Protein AF-A0A9D8B5D5-F1 (afdb_monomer_lite)

pLDDT: mean 74.98, std 23.57, range [24.28, 98.62]

Foldseek 3Di:
DDDDDDDDDDDDDPPPPPPPPPPPPPPPPPPPDDDDPAAFPDDFAQWTWGADPVFQKIWTWGQQWIWIWHADLQFAIFTDFIAGNVLRDTWAAVPFSVFFQWWFDFANDIDTRRDSQKDWDDWDWDQDPQRKIKIWTWIDHDQKIKTWIWIDDYPFGKIKIKIKIWGNDPDDTGDTAKTFNGKGWTHFAPAFKKKKWWWAACLVLPPPPDPDHRNDTDIDMDGADQVDKDKDWDAAFGRHTTHQKMKIDRVVSRWIKIKGWPDTHTKIWIWHDDPRITMITIMHHDDQGQQDDDDDDPDDDPDDDDDDDTGIGIIMMMMGIDDPDDDPDPPDPDPPPDDD

Structure (mmCIF, N/CA/C/O backbone):
data_AF-A0A9D8B5D5-F1
#
_entry.id   AF-A0A9D8B5D5-F1
#
loop_
_atom_site.group_PDB
_atom_site.id
_atom_site.type_symbol
_atom_site.label_atom_id
_atom_site.label_alt_id
_atom_site.label_comp_id
_atom_site.label_asym_id
_atom_site.label_entity_id
_atom_site.label_seq_id
_atom_site.pdbx_PDB_ins_code
_atom_site.Cartn_x
_atom_site.Cartn_y
_atom_site.Cartn_z
_atom_site.occupancy
_atom_site.B_iso_or_equiv
_atom_site.auth_seq_id
_atom_site.auth_comp_id
_atom_site.auth_asym_id
_atom_site.auth_atom_id
_atom_site.pdbx_PDB_model_num
ATOM 1 N N . MET A 1 1 ? -30.806 -14.769 91.900 1.00 47.84 1 MET A N 1
ATOM 2 C CA . MET A 1 1 ? -32.110 -14.106 91.687 1.00 47.84 1 MET A CA 1
ATOM 3 C C . MET A 1 1 ? -32.481 -14.321 90.227 1.00 47.84 1 MET A C 1
ATOM 5 O O . MET A 1 1 ? -31.645 -14.083 89.367 1.00 47.84 1 MET A O 1
ATOM 9 N N . ARG A 1 2 ? -33.627 -14.950 89.976 1.00 46.41 2 ARG A N 1
ATOM 10 C CA . ARG A 1 2 ? -34.040 -15.599 88.721 1.00 46.41 2 ARG A CA 1
ATOM 11 C C . ARG A 1 2 ? -35.463 -15.097 88.392 1.00 46.41 2 ARG A C 1
ATOM 13 O O . ARG A 1 2 ? -36.187 -14.789 89.334 1.00 46.41 2 ARG A O 1
ATOM 20 N N . ILE A 1 3 ? -35.845 -15.197 87.108 1.00 40.75 3 ILE A N 1
ATOM 21 C CA . ILE A 1 3 ? -37.213 -15.187 86.510 1.00 40.75 3 ILE A CA 1
ATOM 22 C C . ILE A 1 3 ? -37.924 -13.801 86.361 1.00 40.75 3 ILE A C 1
ATOM 24 O O . ILE A 1 3 ? -37.691 -12.941 87.203 1.00 40.75 3 ILE A O 1
ATOM 28 N N . PRO A 1 4 ? -38.908 -13.593 85.439 1.00 55.62 4 PRO A N 1
ATOM 29 C CA . PRO A 1 4 ? -38.955 -13.714 83.958 1.00 55.62 4 PRO A CA 1
ATOM 30 C C . PRO A 1 4 ? -39.425 -12.440 83.197 1.00 55.62 4 PRO A C 1
ATOM 32 O O . PRO A 1 4 ? -39.935 -11.480 83.762 1.00 55.62 4 PRO A O 1
ATOM 35 N N . GLN A 1 5 ? -39.332 -12.549 81.864 1.00 52.62 5 GLN A N 1
ATOM 36 C CA . GLN A 1 5 ? -40.076 -11.856 80.792 1.00 52.62 5 GLN A CA 1
ATOM 37 C C . GLN A 1 5 ? -41.609 -11.758 80.995 1.00 52.62 5 GLN A C 1
ATOM 39 O O . GLN A 1 5 ? -42.191 -12.622 81.655 1.00 52.62 5 GLN A O 1
ATOM 44 N N . PRO A 1 6 ? -42.280 -10.871 80.227 1.00 62.09 6 PRO A N 1
ATOM 45 C CA . PRO A 1 6 ? -43.498 -11.285 79.534 1.00 62.09 6 PRO A CA 1
ATOM 46 C C . PRO A 1 6 ? -43.472 -11.067 78.009 1.00 62.09 6 PRO A C 1
ATOM 48 O O . PRO A 1 6 ? -42.813 -10.188 77.462 1.00 62.09 6 PRO A O 1
ATOM 51 N N . PHE A 1 7 ? -44.237 -11.951 77.374 1.00 48.56 7 PHE A N 1
ATOM 52 C CA . PHE A 1 7 ? -44.466 -12.213 75.955 1.00 48.56 7 PHE A CA 1
ATOM 53 C C . PHE A 1 7 ? -45.477 -11.260 75.270 1.00 48.56 7 PHE A C 1
ATOM 55 O O . PHE A 1 7 ? -46.443 -10.840 75.899 1.00 48.56 7 PHE A O 1
ATOM 62 N N . CYS A 1 8 ? -45.341 -11.182 73.930 1.00 46.06 8 CYS A N 1
ATOM 63 C CA . CYS A 1 8 ? -46.377 -11.047 72.869 1.00 46.06 8 CYS A CA 1
ATOM 64 C C . CYS A 1 8 ? -47.097 -9.694 72.615 1.00 46.06 8 CYS A C 1
ATOM 66 O O . CYS A 1 8 ? -47.188 -8.883 73.528 1.00 46.06 8 CYS A O 1
ATOM 68 N N . PRO A 1 9 ? -47.731 -9.472 71.425 1.00 53.53 9 PRO A N 1
ATOM 69 C CA . PRO A 1 9 ? -47.697 -10.240 70.164 1.00 53.53 9 PRO A CA 1
ATOM 70 C C . PRO A 1 9 ? -47.542 -9.417 68.850 1.00 53.53 9 PRO A C 1
ATOM 72 O O . PRO A 1 9 ? -47.826 -8.228 68.761 1.00 53.53 9 PRO A O 1
ATOM 75 N N . ALA A 1 10 ? -47.132 -10.148 67.807 1.00 43.53 10 ALA A N 1
ATOM 76 C CA . ALA A 1 10 ? -47.535 -10.096 66.395 1.00 43.53 10 ALA A CA 1
ATOM 77 C C . ALA A 1 10 ? -48.131 -8.806 65.783 1.00 43.53 10 ALA A C 1
ATOM 79 O O . ALA A 1 10 ? -49.283 -8.456 66.033 1.00 43.53 10 ALA A O 1
ATOM 80 N N . ARG A 1 11 ? -47.455 -8.287 64.747 1.00 40.09 11 ARG A N 1
ATOM 81 C CA . ARG A 1 11 ? -48.128 -7.881 63.501 1.00 40.09 11 ARG A CA 1
ATOM 82 C C . ARG A 1 11 ? -47.343 -8.372 62.290 1.00 40.09 11 ARG A C 1
ATOM 84 O O . ARG A 1 11 ? -46.230 -7.930 62.027 1.00 40.09 11 ARG A O 1
ATOM 91 N N . SER A 1 12 ? -47.974 -9.299 61.575 1.00 48.41 12 SER A N 1
ATOM 92 C CA . SER A 1 12 ? -47.646 -9.667 60.203 1.00 48.41 12 SER A CA 1
ATOM 93 C C . SER A 1 12 ? -47.711 -8.429 59.317 1.00 48.41 12 SER A C 1
ATOM 95 O O . SER A 1 12 ? -48.768 -7.809 59.211 1.00 48.41 12 SER A O 1
ATOM 97 N N . LEU A 1 13 ? -46.611 -8.113 58.643 1.00 42.84 13 LEU A N 1
ATOM 98 C CA . LEU A 1 13 ? -46.649 -7.357 57.400 1.00 42.84 13 LEU A CA 1
ATOM 99 C C . LEU A 1 13 ? -46.074 -8.267 56.313 1.00 42.84 13 LEU A C 1
ATOM 101 O O . LEU A 1 13 ? -44.862 -8.426 56.183 1.00 42.84 13 LEU A O 1
ATOM 105 N N . CYS A 1 14 ? -46.971 -8.896 55.554 1.00 36.97 14 CYS A N 1
ATOM 106 C CA . CYS A 1 14 ? -46.658 -9.444 54.243 1.00 36.97 14 CYS A CA 1
ATOM 107 C C . CYS A 1 14 ? -46.250 -8.279 53.337 1.00 36.97 14 CYS A C 1
ATOM 109 O O . CYS A 1 14 ? -47.100 -7.637 52.725 1.00 36.97 14 CYS A O 1
ATOM 111 N N . VAL A 1 15 ? -44.953 -7.985 53.260 1.00 44.81 15 VAL A N 1
ATOM 112 C CA . VAL A 1 15 ? -44.415 -7.171 52.170 1.00 44.81 15 VAL A CA 1
ATOM 113 C C . VAL A 1 15 ? -44.228 -8.106 50.985 1.00 44.81 15 VAL A C 1
ATOM 115 O O . VAL A 1 15 ? -43.311 -8.923 50.935 1.00 44.81 15 VAL A O 1
ATOM 118 N N . LEU A 1 16 ? -45.182 -8.012 50.065 1.00 40.75 16 LEU A N 1
ATOM 119 C CA . LEU A 1 16 ? -45.191 -8.666 48.769 1.00 40.75 16 LEU A CA 1
ATOM 120 C C . LEU A 1 16 ? -44.017 -8.106 47.941 1.00 40.75 16 LEU A C 1
ATOM 122 O O . LEU A 1 16 ? -44.128 -7.047 47.328 1.00 40.75 16 LEU A O 1
ATOM 126 N N . PHE A 1 17 ? -42.869 -8.786 47.948 1.00 42.62 17 PHE A N 1
ATOM 127 C CA . PHE A 1 17 ? -41.798 -8.522 46.986 1.00 42.62 17 PHE A CA 1
ATOM 128 C C . PHE A 1 17 ? -42.238 -9.074 45.625 1.00 42.62 17 PHE A C 1
ATOM 130 O O . PHE A 1 17 ? -42.094 -10.261 45.337 1.00 42.62 17 PHE A O 1
ATOM 137 N N . VAL A 1 18 ? -42.805 -8.208 44.786 1.00 44.47 18 VAL A N 1
ATOM 138 C CA . VAL A 1 18 ? -42.981 -8.489 43.358 1.00 44.47 18 VAL A CA 1
ATOM 139 C C . VAL A 1 18 ? -41.604 -8.377 42.711 1.00 44.47 18 VAL A C 1
ATOM 141 O O . VAL A 1 18 ? -41.126 -7.287 42.400 1.00 44.47 18 VAL A O 1
ATOM 144 N N . LEU A 1 19 ? -40.939 -9.521 42.557 1.00 39.38 19 LEU A N 1
ATOM 145 C CA . LEU A 1 19 ? -39.722 -9.654 41.766 1.00 39.38 19 LEU A CA 1
ATOM 146 C C . LEU A 1 19 ? -40.115 -9.539 40.284 1.00 39.38 19 LEU A C 1
ATOM 148 O O . LEU A 1 19 ? -40.511 -10.515 39.649 1.00 39.38 19 LEU A O 1
ATOM 152 N N . LEU A 1 20 ? -40.049 -8.326 39.735 1.00 40.91 20 LEU A N 1
ATOM 153 C CA . LEU A 1 20 ? -40.133 -8.113 38.295 1.00 40.91 20 LEU A CA 1
ATOM 154 C C . LEU A 1 20 ? -38.788 -8.547 37.691 1.00 40.91 20 LEU A C 1
ATOM 156 O O . LEU A 1 20 ? -37.833 -7.775 37.628 1.00 40.91 20 LEU A O 1
ATOM 160 N N . VAL A 1 21 ? -38.692 -9.817 37.296 1.00 44.78 21 VAL A N 1
ATOM 161 C CA . VAL A 1 21 ? -37.589 -10.315 36.466 1.00 44.78 21 VAL A CA 1
ATOM 162 C C . VAL A 1 21 ? -37.779 -9.721 35.074 1.00 44.78 21 VAL A C 1
ATOM 164 O O . VAL A 1 21 ? -38.453 -10.287 34.216 1.00 44.78 21 VAL A O 1
ATOM 167 N N . ALA A 1 22 ? -37.214 -8.535 34.858 1.00 45.59 22 ALA A N 1
ATOM 168 C CA . ALA A 1 22 ? -36.992 -8.023 33.521 1.00 45.59 22 ALA A CA 1
ATOM 169 C C . ALA A 1 22 ? -35.928 -8.918 32.872 1.00 45.59 22 ALA A C 1
ATOM 171 O O . ALA A 1 22 ? -34.736 -8.793 33.152 1.00 45.59 22 ALA A O 1
ATOM 172 N N . LEU A 1 23 ? -36.374 -9.856 32.034 1.00 45.38 23 LEU A N 1
ATOM 173 C CA . LEU A 1 23 ? -35.533 -10.541 31.058 1.00 45.38 23 LEU A CA 1
ATOM 174 C C . LEU A 1 23 ? -34.976 -9.475 30.109 1.00 45.38 23 LEU A C 1
ATOM 176 O O . LEU A 1 23 ? -35.567 -9.153 29.081 1.00 45.38 23 LEU A O 1
ATOM 180 N N . GLY A 1 24 ? -33.847 -8.889 30.503 1.00 40.69 24 GLY A N 1
ATOM 181 C CA . GLY A 1 24 ? -32.997 -8.103 29.632 1.00 40.69 24 GLY A CA 1
ATOM 182 C C . GLY A 1 24 ? -32.460 -9.032 28.558 1.00 40.69 24 GLY A C 1
ATOM 183 O O . GLY A 1 24 ? -31.458 -9.715 28.757 1.00 40.69 24 GLY A O 1
ATOM 184 N N . VAL A 1 25 ? -33.154 -9.090 27.424 1.00 50.59 25 VAL A N 1
ATOM 185 C CA . VAL A 1 25 ? -32.585 -9.625 26.194 1.00 50.59 25 VAL A CA 1
ATOM 186 C C . VAL A 1 25 ? -31.469 -8.660 25.821 1.00 50.59 25 VAL A C 1
ATOM 188 O O . VAL A 1 25 ? -31.706 -7.606 25.235 1.00 50.59 25 VAL A O 1
ATOM 191 N N . SER A 1 26 ? -30.248 -9.000 26.229 1.00 49.75 26 SER A N 1
ATOM 192 C CA . SER A 1 26 ? -29.021 -8.419 25.704 1.00 49.75 26 SER A CA 1
ATOM 193 C C . SER A 1 26 ? -28.973 -8.750 24.217 1.00 49.75 26 SER A C 1
ATOM 195 O O . SER A 1 26 ? -28.387 -9.745 23.799 1.00 49.75 26 SER A O 1
ATOM 197 N N . GLY A 1 27 ? -29.664 -7.943 23.414 1.00 44.03 27 GLY A N 1
ATOM 198 C CA . 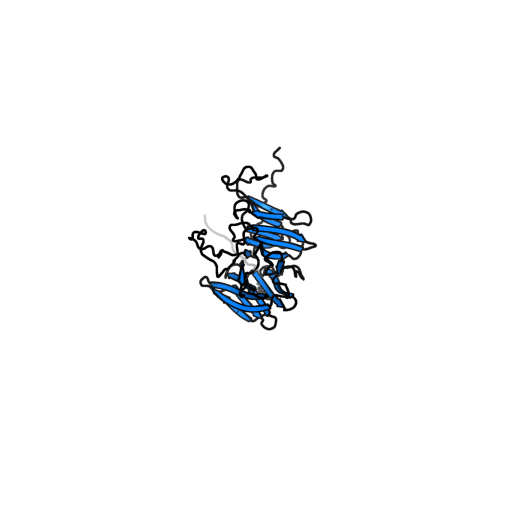GLY A 1 27 ? -29.507 -7.927 21.976 1.00 44.03 27 GLY A CA 1
ATOM 199 C C . GLY A 1 27 ? -28.098 -7.443 21.696 1.00 44.03 27 GLY A C 1
ATOM 200 O O . GLY A 1 27 ? -27.865 -6.241 21.589 1.00 44.03 27 GLY A O 1
ATOM 201 N N . SER A 1 28 ? -27.142 -8.369 21.624 1.00 54.62 28 SER A N 1
ATOM 202 C CA . SER A 1 28 ? -25.878 -8.113 20.954 1.00 54.62 28 SER A CA 1
ATOM 203 C C . SER A 1 28 ? -26.244 -7.612 19.567 1.00 54.62 28 SER A C 1
ATOM 205 O O . SER A 1 28 ? -26.760 -8.373 18.750 1.00 54.62 28 SER A O 1
ATOM 207 N N . ALA A 1 29 ? -26.054 -6.314 19.333 1.00 46.78 29 ALA A N 1
ATOM 208 C CA . ALA A 1 29 ? -26.133 -5.744 18.007 1.00 46.78 29 ALA A CA 1
ATOM 209 C C . ALA A 1 29 ? -25.084 -6.482 17.177 1.00 46.78 29 ALA A C 1
ATOM 211 O O . ALA A 1 29 ? -23.889 -6.198 17.265 1.00 46.78 29 ALA A O 1
ATOM 212 N N . ALA A 1 30 ? -25.528 -7.506 16.449 1.00 44.28 30 ALA A N 1
ATOM 213 C CA . ALA A 1 30 ? -24.734 -8.155 15.434 1.00 44.28 30 ALA A CA 1
ATOM 214 C C . ALA A 1 30 ? -24.381 -7.044 14.451 1.00 44.28 30 ALA A C 1
ATOM 216 O O . ALA A 1 30 ? -25.235 -6.583 13.695 1.00 44.28 30 ALA A O 1
ATOM 217 N N . SER A 1 31 ? -23.151 -6.537 14.556 1.00 49.41 31 SER A N 1
ATOM 218 C CA . SER A 1 31 ? -22.613 -5.579 13.605 1.00 49.41 31 SER A CA 1
ATOM 219 C C . SER A 1 31 ? -22.751 -6.243 12.245 1.00 49.41 31 SER A C 1
ATOM 221 O O . SER A 1 31 ? -22.112 -7.266 11.991 1.00 49.41 31 SER A O 1
ATOM 223 N N . ALA A 1 32 ? -23.698 -5.753 11.444 1.00 45.12 32 ALA A N 1
ATOM 224 C CA . ALA A 1 32 ? -24.038 -6.339 10.164 1.00 45.12 32 ALA A CA 1
ATOM 225 C C . ALA A 1 32 ? -22.778 -6.288 9.303 1.00 45.12 32 ALA A C 1
ATOM 227 O O . ALA A 1 32 ? -22.394 -5.231 8.797 1.00 45.12 32 ALA A O 1
ATOM 228 N N . GLN A 1 33 ? -22.090 -7.425 9.202 1.00 55.19 33 GLN A N 1
ATOM 229 C CA . GLN A 1 33 ? -20.936 -7.564 8.336 1.00 55.19 33 GLN A CA 1
ATOM 230 C C . GLN A 1 33 ? -21.425 -7.234 6.932 1.00 55.19 33 GLN A C 1
ATOM 232 O O . GLN A 1 33 ? -22.292 -7.917 6.388 1.00 55.19 33 GLN A O 1
ATOM 237 N N . THR A 1 34 ? -20.929 -6.129 6.373 1.00 60.50 34 THR A N 1
ATOM 238 C CA . THR A 1 34 ? -21.227 -5.780 4.986 1.00 60.50 34 THR A CA 1
ATOM 239 C C . THR A 1 34 ? -20.813 -6.981 4.137 1.00 60.50 34 THR A C 1
ATOM 241 O O . THR A 1 34 ? -19.671 -7.421 4.308 1.00 60.50 34 THR A O 1
ATOM 244 N N . PRO A 1 35 ? -21.696 -7.521 3.277 1.00 67.62 35 PRO A N 1
ATOM 245 C CA . PRO A 1 35 ? -21.388 -8.710 2.499 1.00 67.62 35 PRO A CA 1
ATOM 246 C C . PRO A 1 35 ? -20.052 -8.542 1.779 1.00 67.62 35 PRO A C 1
ATOM 248 O O . PRO A 1 35 ? -19.809 -7.504 1.154 1.00 67.62 35 PRO A O 1
ATOM 251 N N . VAL A 1 36 ? -19.188 -9.551 1.895 1.00 72.69 36 VAL A N 1
ATOM 252 C CA . VAL A 1 36 ? -17.977 -9.638 1.079 1.00 72.69 36 VAL A CA 1
ATOM 253 C C . VAL A 1 36 ? -18.448 -9.688 -0.380 1.00 72.69 36 VAL A C 1
ATOM 255 O O . VAL A 1 36 ? -19.284 -10.528 -0.712 1.00 72.69 36 VAL A O 1
ATOM 258 N N . PRO A 1 37 ? -17.983 -8.784 -1.253 1.00 71.25 37 PRO A N 1
ATOM 259 C CA . PRO A 1 37 ? -18.512 -8.608 -2.607 1.00 71.25 37 PRO A CA 1
ATOM 260 C C . PRO A 1 37 ? -18.211 -9.777 -3.562 1.00 71.25 37 PRO A C 1
ATOM 262 O O . PRO A 1 37 ? -18.598 -9.703 -4.719 1.00 71.25 37 PRO A O 1
ATOM 265 N N . GLY A 1 38 ? -17.547 -10.844 -3.111 1.00 90.50 38 GLY A N 1
ATOM 266 C CA . GLY A 1 38 ? -17.147 -11.977 -3.941 1.00 90.50 38 GLY A CA 1
ATOM 267 C C . GLY A 1 38 ? -17.088 -13.289 -3.167 1.00 90.50 38 GLY A C 1
ATOM 268 O O . GLY A 1 38 ? -17.347 -13.349 -1.963 1.00 90.50 38 GLY A O 1
ATOM 269 N N . ARG A 1 39 ? -16.727 -14.365 -3.868 1.00 96.31 39 ARG A N 1
ATOM 270 C CA . ARG A 1 39 ? -16.537 -15.685 -3.261 1.00 96.31 39 ARG A CA 1
ATOM 271 C C . ARG A 1 39 ? -15.213 -15.697 -2.498 1.00 96.31 39 ARG A C 1
ATOM 273 O O . ARG A 1 39 ? -14.191 -15.295 -3.046 1.00 96.31 39 ARG A O 1
ATOM 280 N N . ILE A 1 40 ? -15.213 -16.206 -1.266 1.00 97.75 40 ILE A N 1
ATOM 281 C CA . ILE A 1 40 ? -13.972 -16.496 -0.533 1.00 97.75 40 ILE A CA 1
ATOM 282 C C . ILE A 1 40 ? -13.217 -17.600 -1.289 1.00 97.75 40 ILE A C 1
ATOM 284 O O . ILE A 1 40 ? -13.743 -18.699 -1.474 1.00 97.75 40 ILE A O 1
ATOM 288 N N . VAL A 1 41 ? -12.008 -17.286 -1.757 1.00 98.12 41 VAL A N 1
ATOM 289 C CA . VAL A 1 41 ? -11.140 -18.190 -2.533 1.00 98.12 41 VAL A CA 1
ATOM 290 C C . VAL A 1 41 ? -10.027 -18.803 -1.684 1.00 98.12 41 VAL A C 1
ATOM 292 O O . VAL A 1 41 ? -9.549 -19.882 -2.013 1.00 98.12 41 VAL A O 1
ATOM 295 N N . ALA A 1 42 ? -9.663 -18.164 -0.569 1.00 98.25 42 ALA A N 1
ATOM 296 C CA . ALA A 1 42 ? -8.777 -18.723 0.447 1.00 98.25 42 ALA A CA 1
ATOM 297 C C . ALA A 1 42 ? -9.158 -18.190 1.836 1.00 98.25 42 ALA A C 1
ATOM 299 O O . ALA A 1 42 ? -9.568 -17.035 1.971 1.00 98.25 42 ALA A O 1
ATOM 300 N N . GLN A 1 43 ? -9.019 -19.023 2.870 1.00 98.25 43 GLN A N 1
ATOM 301 C CA . GLN A 1 43 ? -9.317 -18.653 4.254 1.00 98.25 43 GLN A CA 1
ATOM 302 C C . GLN A 1 43 ? -8.404 -19.389 5.237 1.00 98.25 43 GLN A C 1
ATOM 304 O O . GLN A 1 43 ? -8.111 -20.570 5.062 1.00 98.25 43 GLN A O 1
ATOM 309 N N . SER A 1 44 ? -7.993 -18.692 6.294 1.00 98.19 44 SER A N 1
ATOM 310 C CA . SER A 1 44 ? -7.218 -19.234 7.406 1.00 98.19 44 SER A CA 1
ATOM 311 C C . SER A 1 44 ? -7.550 -18.450 8.673 1.00 98.19 44 SER A C 1
ATOM 313 O O . SER A 1 44 ? -7.205 -17.278 8.795 1.00 98.19 44 SER A O 1
ATOM 315 N N . GLY A 1 45 ? -8.270 -19.065 9.615 1.00 97.38 45 GLY A N 1
ATOM 316 C CA . GLY A 1 45 ? -8.802 -18.340 10.773 1.00 97.38 45 GLY A CA 1
ATOM 317 C C . GLY A 1 45 ? -9.717 -17.188 10.342 1.00 97.38 45 GLY A C 1
ATOM 318 O O . GLY A 1 45 ? -10.686 -17.399 9.609 1.00 97.38 45 GLY A O 1
ATOM 319 N N . ASP A 1 46 ? -9.404 -15.975 10.796 1.00 96.19 46 ASP A N 1
ATOM 320 C CA . ASP A 1 46 ? -10.086 -14.748 10.382 1.00 96.19 46 ASP A CA 1
ATOM 321 C C . ASP A 1 46 ? -9.474 -14.079 9.145 1.00 96.19 46 ASP A C 1
ATOM 323 O O . ASP A 1 46 ? -10.097 -13.169 8.600 1.00 96.19 46 ASP A O 1
ATOM 327 N N . ALA A 1 47 ? -8.296 -14.518 8.692 1.00 97.06 47 ALA A N 1
ATOM 328 C CA . ALA A 1 47 ? -7.681 -14.055 7.458 1.00 97.06 47 ALA A CA 1
ATOM 329 C C . ALA A 1 47 ? -8.383 -14.672 6.239 1.00 97.06 47 ALA A C 1
ATOM 331 O O . ALA A 1 47 ? -8.679 -15.871 6.213 1.00 97.06 47 ALA A O 1
ATOM 332 N N . TYR A 1 48 ? -8.643 -13.860 5.217 1.00 98.25 48 TYR A N 1
ATOM 333 C CA . TYR A 1 48 ? -9.338 -14.290 4.006 1.00 98.25 48 TYR A CA 1
ATOM 334 C C . TYR A 1 48 ? -8.862 -13.539 2.763 1.00 98.25 48 TYR A C 1
ATOM 336 O O . TYR A 1 48 ? -8.415 -12.393 2.833 1.00 98.25 48 TYR A O 1
ATOM 344 N N . ILE A 1 49 ? -9.032 -14.203 1.620 1.00 98.62 49 ILE A N 1
ATOM 345 C CA . ILE A 1 49 ? -8.977 -13.619 0.281 1.00 98.62 49 ILE A CA 1
ATOM 346 C C . ILE A 1 49 ? -10.297 -13.964 -0.407 1.00 98.62 49 ILE A C 1
ATOM 348 O O . ILE A 1 49 ? -10.698 -15.131 -0.458 1.00 98.62 49 ILE A O 1
ATOM 352 N N . ALA A 1 50 ? -10.976 -12.961 -0.945 1.00 98.38 50 ALA A N 1
ATOM 353 C CA . ALA A 1 50 ? -12.177 -13.112 -1.749 1.00 98.38 50 ALA A CA 1
ATOM 354 C C . ALA A 1 50 ? -11.994 -12.480 -3.128 1.00 98.38 50 ALA A C 1
ATOM 356 O O . ALA A 1 50 ? -11.268 -11.499 -3.286 1.00 98.38 50 ALA A O 1
ATOM 357 N N . HIS A 1 51 ? -12.667 -13.051 -4.123 1.00 98.12 51 HIS A N 1
ATOM 358 C CA . HIS A 1 51 ? -12.615 -12.588 -5.503 1.00 98.12 51 HIS A CA 1
ATOM 359 C C . HIS A 1 51 ? -14.012 -12.605 -6.132 1.00 98.12 51 HIS A C 1
ATOM 361 O O . HIS A 1 51 ? -14.775 -13.566 -5.987 1.00 98.12 51 HIS A O 1
ATOM 367 N N . ASP A 1 52 ? -14.343 -11.524 -6.831 1.00 97.44 52 ASP A N 1
ATOM 368 C CA . ASP A 1 52 ? -15.488 -11.430 -7.728 1.00 97.44 52 ASP A CA 1
ATOM 369 C C . ASP A 1 52 ? -14.986 -11.308 -9.168 1.00 97.44 52 ASP A C 1
ATOM 371 O O . ASP A 1 52 ? -14.512 -10.252 -9.594 1.00 97.44 52 ASP A O 1
ATOM 375 N N . ALA A 1 53 ? -15.124 -12.399 -9.921 1.00 96.06 53 ALA A N 1
ATOM 376 C CA . ALA A 1 53 ? -14.679 -12.479 -11.305 1.00 96.06 53 ALA A CA 1
ATOM 377 C C . ALA A 1 53 ? -15.485 -11.576 -12.254 1.00 96.06 53 ALA A C 1
ATOM 379 O O . ALA A 1 53 ? -14.943 -11.133 -13.266 1.00 96.06 53 ALA A O 1
ATOM 380 N N . ALA A 1 54 ? -16.754 -11.278 -11.946 1.00 95.44 54 ALA A N 1
ATOM 381 C CA . ALA A 1 54 ? -17.594 -10.449 -12.811 1.00 95.44 54 ALA A CA 1
ATOM 382 C C . ALA A 1 54 ? -17.133 -8.989 -12.797 1.00 95.44 54 ALA A C 1
ATOM 384 O O . ALA A 1 54 ? -17.144 -8.316 -13.827 1.00 95.44 54 ALA A O 1
ATOM 385 N N . THR A 1 55 ? -16.696 -8.510 -11.632 1.00 94.62 55 THR A N 1
ATOM 386 C CA . THR A 1 55 ? -16.222 -7.133 -11.453 1.00 94.62 55 THR A CA 1
ATOM 387 C C . THR A 1 55 ? -14.702 -7.010 -11.387 1.00 94.62 55 THR A C 1
ATOM 389 O O . THR A 1 55 ? -14.210 -5.891 -11.260 1.00 94.62 55 THR A O 1
ATOM 392 N N . LYS A 1 56 ? -13.965 -8.130 -11.472 1.00 96.44 56 LYS A N 1
ATOM 393 C CA . LYS A 1 56 ? -12.509 -8.209 -11.252 1.00 96.44 56 LYS A CA 1
ATOM 394 C C . LYS A 1 56 ? -12.109 -7.467 -9.977 1.00 96.44 56 LYS A C 1
ATOM 396 O O . LYS A 1 56 ? -11.280 -6.560 -9.991 1.00 96.44 56 LYS A O 1
ATOM 401 N N . THR A 1 57 ? -12.793 -7.813 -8.889 1.00 96.69 57 THR A N 1
ATOM 402 C CA . THR A 1 57 ? -12.574 -7.232 -7.564 1.00 96.69 57 THR A CA 1
ATOM 403 C C . THR A 1 57 ? -11.923 -8.264 -6.663 1.00 96.69 57 THR A C 1
ATOM 405 O O . THR A 1 57 ? -12.463 -9.358 -6.491 1.00 96.69 57 THR A O 1
ATOM 408 N N . TRP A 1 58 ? -10.854 -7.866 -5.983 1.00 97.69 58 TRP A N 1
ATOM 409 C CA . TRP A 1 58 ? -10.240 -8.631 -4.906 1.00 97.69 58 TRP A CA 1
ATOM 410 C C . TRP A 1 58 ? -10.488 -7.957 -3.565 1.00 97.69 58 TRP A C 1
ATOM 412 O O . TRP A 1 58 ? -10.480 -6.731 -3.440 1.00 97.69 58 TRP A O 1
ATOM 422 N N . GLU A 1 59 ? -10.688 -8.774 -2.544 1.00 97.62 59 GLU A N 1
ATOM 423 C CA . GLU A 1 59 ? -10.749 -8.338 -1.160 1.00 97.62 59 GLU A CA 1
ATOM 424 C C . GLU A 1 59 ? -9.830 -9.224 -0.324 1.00 97.62 59 GLU A C 1
ATOM 426 O O . GLU A 1 59 ? -9.915 -10.447 -0.387 1.00 97.62 59 GLU A O 1
ATOM 431 N N . ILE A 1 60 ? -8.949 -8.602 0.452 1.00 97.69 60 ILE A N 1
ATOM 432 C CA . ILE A 1 60 ? -8.036 -9.275 1.373 1.00 97.69 60 ILE A CA 1
ATOM 433 C C . ILE A 1 60 ? -8.151 -8.614 2.744 1.00 97.69 60 ILE A C 1
ATOM 435 O O . ILE A 1 60 ? -8.241 -7.387 2.859 1.00 97.69 60 ILE A O 1
ATOM 439 N N . GLY A 1 61 ? -8.194 -9.408 3.809 1.00 96.00 61 GLY A N 1
ATOM 440 C CA . GLY A 1 61 ? -8.324 -8.849 5.148 1.00 96.00 61 GLY A CA 1
ATOM 441 C C . GLY A 1 61 ? -8.380 -9.879 6.261 1.00 96.00 61 GLY A C 1
ATOM 442 O O . GLY A 1 61 ? -8.279 -11.080 6.028 1.00 96.00 61 GLY A O 1
ATOM 443 N N . SER A 1 62 ? -8.547 -9.374 7.480 1.00 94.12 62 SER A N 1
ATOM 444 C CA . SER A 1 62 ? -8.753 -10.160 8.700 1.00 94.12 62 SER A CA 1
ATOM 445 C C . SER A 1 62 ? -9.951 -9.616 9.486 1.00 94.12 62 SER A C 1
ATOM 447 O O . SER A 1 62 ? -10.819 -8.948 8.907 1.00 94.12 62 SER A O 1
ATOM 449 N N . ASN A 1 63 ? -10.070 -9.873 10.792 1.00 92.38 63 ASN A N 1
ATOM 450 C CA . ASN A 1 63 ? -11.155 -9.297 11.589 1.00 92.38 63 ASN A CA 1
ATOM 451 C C . ASN A 1 63 ? -11.091 -7.770 11.714 1.00 92.38 63 ASN A C 1
ATOM 453 O O . ASN A 1 63 ? -12.153 -7.150 11.756 1.00 92.38 63 ASN A O 1
ATOM 457 N N . GLY A 1 64 ? -9.900 -7.158 11.745 1.00 87.69 64 GLY A N 1
ATOM 458 C CA . GLY A 1 64 ? -9.759 -5.715 11.989 1.00 87.69 64 GLY A CA 1
ATOM 459 C C . GLY A 1 64 ? -9.413 -4.857 10.771 1.00 87.69 64 GLY A C 1
ATOM 460 O O . GLY A 1 64 ? -9.689 -3.657 10.787 1.00 87.69 64 GLY A O 1
ATOM 461 N N . ILE A 1 65 ? -8.905 -5.451 9.689 1.00 91.81 65 ILE A N 1
ATOM 462 C CA . ILE A 1 65 ? -8.560 -4.743 8.447 1.00 91.81 65 ILE A CA 1
ATOM 463 C C . ILE A 1 65 ? -9.252 -5.368 7.237 1.00 91.81 65 ILE A C 1
ATOM 465 O O . ILE A 1 65 ? -9.442 -6.583 7.165 1.00 91.81 65 ILE A O 1
ATOM 469 N N . ARG A 1 66 ? -9.616 -4.530 6.266 1.00 94.38 66 ARG A N 1
ATOM 470 C CA . ARG A 1 66 ? -10.059 -4.949 4.936 1.00 94.38 66 ARG A CA 1
ATOM 471 C C . ARG A 1 66 ? -9.473 -4.033 3.875 1.00 94.38 66 ARG A C 1
ATOM 473 O O . ARG A 1 66 ? -9.667 -2.822 3.941 1.00 94.38 66 ARG A O 1
ATOM 480 N N . ARG A 1 67 ? -8.834 -4.623 2.873 1.00 94.50 67 ARG A N 1
ATOM 481 C CA . ARG A 1 67 ? -8.350 -3.958 1.665 1.00 94.50 67 ARG A CA 1
ATOM 482 C C . ARG A 1 67 ? -9.134 -4.482 0.468 1.00 94.50 67 ARG A C 1
ATOM 484 O O . ARG A 1 67 ? -9.257 -5.693 0.305 1.00 94.50 67 ARG A O 1
ATOM 491 N N . ARG A 1 68 ? -9.662 -3.583 -0.361 1.00 95.19 68 ARG A N 1
ATOM 492 C CA . ARG A 1 68 ? -10.382 -3.932 -1.592 1.00 95.19 68 ARG A CA 1
ATOM 493 C C . ARG A 1 68 ? -9.725 -3.276 -2.792 1.00 95.19 68 ARG A C 1
ATOM 495 O O . ARG A 1 68 ? -9.547 -2.059 -2.803 1.00 95.19 68 ARG A O 1
ATOM 502 N N . MET A 1 69 ? -9.449 -4.072 -3.810 1.00 94.81 69 MET A N 1
ATOM 503 C CA . MET A 1 69 ? -8.822 -3.657 -5.061 1.00 94.81 69 MET A CA 1
ATOM 504 C C . MET A 1 69 ? -9.715 -4.060 -6.231 1.00 94.81 69 MET A C 1
ATOM 506 O O . MET A 1 69 ? -10.462 -5.035 -6.128 1.00 94.81 69 MET A O 1
ATOM 510 N N . ASP A 1 70 ? -9.669 -3.316 -7.328 1.00 94.12 70 ASP A N 1
ATOM 511 C CA . ASP A 1 70 ? -10.318 -3.719 -8.575 1.00 94.12 70 ASP A CA 1
ATOM 512 C C . ASP A 1 70 ? -9.423 -3.446 -9.786 1.00 94.12 70 ASP A C 1
ATOM 514 O O . ASP A 1 70 ? -8.512 -2.617 -9.742 1.00 94.12 70 ASP A O 1
ATOM 518 N N . TYR A 1 71 ? -9.683 -4.182 -10.865 1.00 94.75 71 TYR A N 1
ATOM 519 C CA . TYR A 1 71 ? -9.109 -3.918 -12.178 1.00 94.75 71 TYR A CA 1
ATOM 520 C C . TYR A 1 71 ? -10.196 -3.456 -13.142 1.00 94.75 71 TYR A C 1
ATOM 522 O O . TYR A 1 71 ? -11.196 -4.149 -13.351 1.00 94.75 71 TYR A O 1
ATOM 530 N N . ARG A 1 72 ? -9.961 -2.333 -13.820 1.00 92.69 72 ARG A N 1
ATOM 531 C CA . ARG A 1 72 ? -10.777 -1.895 -14.957 1.00 92.69 72 ARG A CA 1
ATOM 532 C C . ARG A 1 72 ? -9.878 -1.536 -16.123 1.00 92.69 72 ARG A C 1
ATOM 534 O O . ARG A 1 72 ? -8.964 -0.743 -15.964 1.00 92.69 72 ARG A O 1
ATOM 541 N N . ALA A 1 73 ? -10.191 -2.030 -17.319 1.00 92.06 73 ALA A N 1
ATOM 542 C CA . ALA A 1 73 ? -9.371 -1.779 -18.509 1.00 92.06 73 ALA A CA 1
ATOM 543 C C . ALA A 1 73 ? -9.145 -0.279 -18.801 1.00 92.06 73 ALA A C 1
ATOM 545 O O . ALA A 1 73 ? -8.105 0.100 -19.321 1.00 92.06 73 ALA A O 1
ATOM 546 N N . SER A 1 74 ? -10.099 0.586 -18.442 1.00 89.69 74 SER A N 1
ATOM 547 C CA . SER A 1 74 ? -9.991 2.039 -18.619 1.00 89.69 74 SER A CA 1
ATOM 548 C C . SER A 1 74 ? -9.235 2.770 -17.504 1.00 89.69 74 SER A C 1
ATOM 550 O O . SER A 1 74 ? -8.900 3.935 -17.682 1.00 89.69 74 SER A O 1
ATOM 552 N N . GLU A 1 75 ? -9.026 2.137 -16.348 1.00 88.44 75 GLU A N 1
ATOM 553 C CA . GLU A 1 75 ? -8.532 2.795 -15.125 1.00 88.44 75 GLU A CA 1
ATOM 554 C C . GLU A 1 75 ? -7.390 2.014 -14.432 1.00 88.44 75 GLU A C 1
ATOM 556 O O . GLU A 1 75 ? -6.957 2.401 -13.348 1.00 88.44 75 GLU A O 1
ATOM 561 N N . GLY A 1 76 ? -6.930 0.908 -15.027 1.00 91.50 76 GLY A N 1
ATOM 562 C CA . GLY A 1 76 ? -5.898 0.023 -14.489 1.0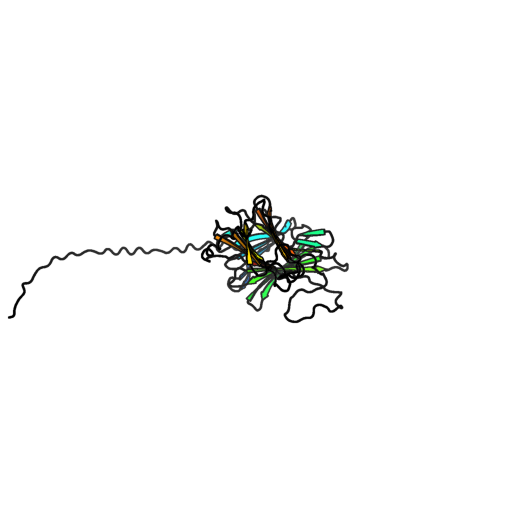0 91.50 76 GLY A CA 1
ATOM 563 C C . GLY A 1 76 ? -6.323 -0.755 -13.238 1.00 91.50 76 GLY A C 1
ATOM 564 O O . GLY A 1 76 ? -7.513 -0.962 -12.971 1.00 91.50 76 GLY A O 1
ATOM 565 N N . PHE A 1 77 ? -5.327 -1.225 -12.489 1.00 92.75 77 PHE A N 1
ATOM 566 C CA . PHE A 1 77 ? -5.480 -1.862 -11.183 1.00 92.75 77 PHE A CA 1
ATOM 567 C C .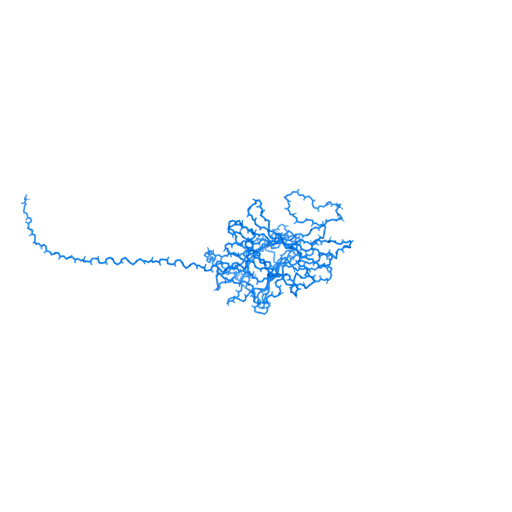 PHE A 1 77 ? -5.290 -0.838 -10.066 1.00 92.75 77 PHE A C 1
ATOM 569 O O . PHE A 1 77 ? -4.340 -0.051 -10.085 1.00 92.75 77 PHE A O 1
ATOM 576 N N . ARG A 1 78 ? -6.184 -0.837 -9.078 1.00 91.00 78 ARG A N 1
ATOM 577 C CA . ARG A 1 78 ? -6.171 0.192 -8.034 1.00 91.00 78 ARG A CA 1
ATOM 578 C C . ARG A 1 78 ? -6.715 -0.277 -6.699 1.00 91.00 78 ARG A C 1
ATOM 580 O O . ARG A 1 78 ? -7.543 -1.186 -6.602 1.00 91.00 78 ARG A O 1
ATOM 587 N N . LEU A 1 79 ? -6.329 0.473 -5.677 1.00 91.69 79 LEU A N 1
ATOM 588 C CA . LEU A 1 79 ? -6.921 0.393 -4.361 1.00 91.69 79 LEU A CA 1
ATOM 589 C C . LEU A 1 79 ? -8.245 1.168 -4.346 1.00 91.69 79 LEU A C 1
ATOM 591 O O . LEU A 1 79 ? -8.280 2.362 -4.638 1.00 91.69 79 LEU A O 1
ATOM 595 N N . THR A 1 80 ? -9.343 0.515 -3.964 1.00 92.25 80 THR A N 1
ATOM 596 C CA . THR A 1 80 ? -10.670 1.160 -3.903 1.00 92.25 80 THR A CA 1
ATOM 597 C C . THR A 1 80 ? -11.187 1.369 -2.492 1.00 92.25 80 THR A C 1
ATOM 599 O O . THR A 1 80 ? -11.976 2.290 -2.275 1.00 92.25 80 THR A O 1
ATOM 602 N N . ARG A 1 81 ? -10.785 0.523 -1.532 1.00 92.50 81 ARG A N 1
ATOM 603 C CA . ARG A 1 81 ? -11.138 0.671 -0.111 1.00 92.50 81 ARG A CA 1
ATOM 604 C C . ARG A 1 81 ? -10.033 0.1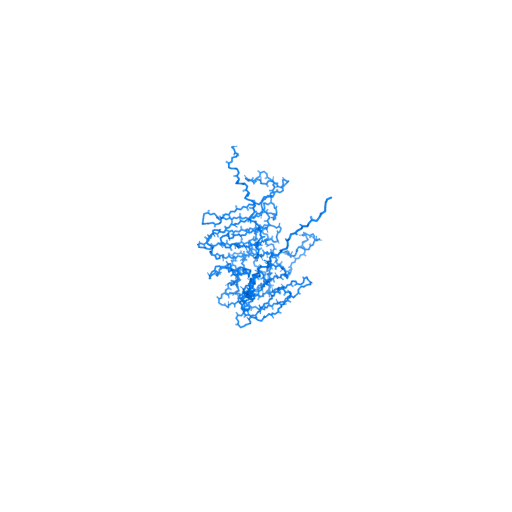71 0.804 1.00 92.50 81 ARG A C 1
ATOM 606 O O . ARG A 1 81 ? -9.451 -0.884 0.555 1.00 92.50 81 ARG A O 1
ATOM 613 N N . LEU A 1 82 ? -9.836 0.879 1.909 1.00 92.19 82 LEU A N 1
ATOM 614 C CA . LEU A 1 82 ? -9.035 0.459 3.051 1.00 92.19 82 LEU A CA 1
ATOM 615 C C . LEU A 1 82 ? -9.856 0.717 4.316 1.00 92.19 82 LEU A C 1
ATOM 617 O O . LEU A 1 82 ? -9.920 1.830 4.834 1.00 92.19 82 LEU A O 1
ATOM 621 N N . THR A 1 83 ? -10.523 -0.316 4.813 1.00 91.31 83 THR A N 1
ATOM 622 C CA . THR A 1 83 ? -11.468 -0.198 5.922 1.00 91.31 83 THR A CA 1
ATOM 623 C C . THR A 1 83 ? -10.864 -0.741 7.216 1.00 91.31 83 THR A C 1
ATOM 625 O O . THR A 1 83 ? -10.405 -1.882 7.266 1.00 91.31 83 THR A O 1
ATOM 628 N N . ASN A 1 84 ? -10.958 0.037 8.296 1.00 88.25 84 ASN A N 1
ATOM 629 C CA . ASN A 1 84 ? -10.842 -0.486 9.655 1.00 88.25 84 ASN A CA 1
ATOM 630 C C . ASN A 1 84 ? -12.177 -1.146 10.027 1.00 88.25 84 ASN A C 1
ATOM 632 O O . ASN A 1 84 ? -13.181 -0.463 10.231 1.00 88.25 84 ASN A O 1
ATOM 636 N N . LYS A 1 85 ? -12.203 -2.478 10.096 1.00 89.31 85 LYS A N 1
ATOM 637 C CA . LYS A 1 85 ? -13.421 -3.254 10.380 1.00 89.31 85 LYS A CA 1
ATOM 638 C C . LYS A 1 85 ? -13.893 -3.128 11.829 1.00 89.31 85 LYS A C 1
ATOM 640 O O . LYS A 1 85 ? -15.074 -3.339 12.081 1.00 89.31 85 LYS A O 1
ATOM 645 N N . LEU A 1 86 ? -13.007 -2.762 12.758 1.00 84.94 86 LEU A N 1
ATOM 646 C CA . LEU A 1 86 ? -13.355 -2.590 14.173 1.00 84.94 86 LEU A CA 1
ATOM 647 C C . LEU A 1 86 ? -14.181 -1.320 14.395 1.00 84.94 86 LEU A C 1
ATOM 649 O O . LEU A 1 86 ? -15.111 -1.319 15.193 1.00 84.94 86 LEU A O 1
ATOM 653 N N . THR A 1 87 ? -13.857 -0.244 13.673 1.00 83.69 87 THR A N 1
ATOM 654 C CA . THR A 1 87 ? -14.553 1.051 13.784 1.00 83.69 87 THR A CA 1
ATOM 655 C C . THR A 1 87 ? -15.525 1.321 12.637 1.00 83.69 87 THR A C 1
ATOM 657 O O . THR A 1 87 ? -16.270 2.295 12.678 1.00 83.69 87 THR A O 1
ATOM 660 N N . GLY A 1 88 ? -15.492 0.504 11.580 1.00 87.88 88 GLY A N 1
ATOM 661 C CA . GLY A 1 88 ? -16.214 0.742 10.329 1.00 87.88 88 GLY A CA 1
ATOM 662 C C . GLY A 1 88 ? -15.644 1.891 9.487 1.00 87.88 88 GLY A C 1
ATOM 663 O O . GLY A 1 88 ? -16.234 2.245 8.465 1.00 87.88 88 GLY A O 1
ATOM 664 N N . ARG A 1 89 ? -14.512 2.492 9.886 1.00 87.00 89 ARG A N 1
ATOM 665 C CA . ARG A 1 89 ? -13.944 3.656 9.198 1.00 87.00 89 ARG A CA 1
ATOM 666 C C . ARG A 1 89 ? -13.348 3.259 7.850 1.00 87.00 89 ARG A C 1
ATOM 668 O O . ARG A 1 89 ? -12.441 2.433 7.791 1.00 87.00 89 ARG A O 1
ATOM 675 N N . GLU A 1 90 ? -13.788 3.930 6.792 1.00 92.00 90 GLU A N 1
ATOM 676 C CA . GLU A 1 90 ? -13.094 3.947 5.505 1.00 92.00 90 GLU A CA 1
ATOM 677 C C . GLU A 1 90 ? -11.952 4.971 5.541 1.00 92.00 90 GLU A C 1
ATOM 679 O O . GLU A 1 90 ? -12.179 6.154 5.823 1.00 92.00 90 GLU A O 1
ATOM 684 N N . TRP A 1 91 ? -10.729 4.514 5.280 1.00 89.75 91 TRP A N 1
ATOM 685 C CA . TRP A 1 91 ? -9.544 5.363 5.292 1.00 89.75 91 TRP A CA 1
ATOM 686 C C . TRP A 1 91 ? -9.316 6.082 3.980 1.00 89.75 91 TRP A C 1
ATOM 688 O O . TRP A 1 91 ? -8.776 7.181 4.027 1.00 89.75 91 TRP A O 1
ATOM 698 N N . LEU A 1 92 ? -9.720 5.529 2.839 1.00 91.25 92 LEU A N 1
ATOM 699 C CA . LEU A 1 92 ? -9.443 6.170 1.560 1.00 91.25 92 LEU A CA 1
ATOM 700 C C . LEU A 1 92 ? -10.400 7.320 1.285 1.00 91.25 92 LEU A C 1
ATOM 702 O O . LEU A 1 92 ? -11.613 7.257 1.553 1.00 91.25 92 LEU A O 1
ATOM 706 N N . ALA A 1 93 ? -9.831 8.389 0.741 1.00 91.06 93 ALA A N 1
ATOM 707 C CA . ALA A 1 93 ? -10.600 9.507 0.239 1.00 91.06 93 ALA A CA 1
ATOM 708 C C . ALA A 1 93 ? -11.497 9.046 -0.931 1.00 91.06 93 ALA A C 1
ATOM 710 O O . ALA A 1 93 ? -11.070 8.246 -1.766 1.00 91.06 93 ALA A O 1
ATOM 711 N N . PRO A 1 94 ? -12.755 9.516 -1.019 1.00 83.06 94 PRO A N 1
ATOM 712 C CA . PRO A 1 94 ? -13.597 9.239 -2.178 1.00 83.06 94 PRO A CA 1
ATOM 713 C C . PRO A 1 94 ? -12.915 9.690 -3.471 1.00 83.06 94 PRO A C 1
ATOM 715 O O . PRO A 1 94 ? -12.378 10.792 -3.530 1.00 83.06 94 PRO A O 1
ATOM 718 N N . GLY A 1 95 ? -12.947 8.848 -4.506 1.00 73.38 95 GLY A N 1
ATOM 719 C CA . GLY A 1 95 ? -12.345 9.193 -5.794 1.00 73.38 95 GLY A CA 1
ATOM 720 C C . GLY A 1 95 ? -10.830 9.389 -5.731 1.00 73.38 95 GLY A C 1
ATOM 721 O O . GLY A 1 95 ? -10.289 10.088 -6.583 1.00 73.38 95 GLY A O 1
ATOM 722 N N . SER A 1 96 ? -10.141 8.788 -4.750 1.00 63.75 96 SER A N 1
ATOM 723 C CA . SER A 1 96 ? -8.682 8.798 -4.634 1.00 63.75 96 SER A CA 1
ATOM 724 C C . SER A 1 96 ? -8.009 8.000 -5.754 1.00 63.75 96 SER A C 1
ATOM 726 O O . SER A 1 96 ? -7.222 7.107 -5.472 1.00 63.75 96 SER A O 1
ATOM 728 N N . GLY A 1 97 ? -8.275 8.308 -7.028 1.00 57.59 97 GLY A N 1
ATOM 729 C CA . GLY A 1 97 ? -7.626 7.699 -8.199 1.00 57.59 97 GLY A CA 1
ATOM 730 C C . GLY A 1 97 ? -6.093 7.817 -8.204 1.00 57.59 97 GLY A C 1
ATOM 731 O O . GLY A 1 97 ? -5.441 7.310 -9.107 1.00 57.59 97 GLY A O 1
ATOM 732 N N . THR A 1 98 ? -5.524 8.463 -7.183 1.00 55.03 98 THR A N 1
ATOM 733 C CA . THR A 1 98 ? -4.107 8.515 -6.823 1.00 55.03 98 THR A CA 1
ATOM 734 C C . THR A 1 98 ? -3.616 7.331 -5.980 1.00 55.03 98 THR A C 1
ATOM 736 O O . THR A 1 98 ? -2.408 7.152 -5.873 1.00 55.03 98 THR A O 1
ATOM 739 N N . ALA A 1 99 ? -4.498 6.519 -5.386 1.00 67.81 99 ALA A N 1
ATOM 740 C CA . ALA A 1 99 ? -4.126 5.317 -4.640 1.00 67.81 99 ALA A CA 1
ATOM 741 C C . ALA A 1 99 ? -3.780 4.185 -5.618 1.00 67.81 99 ALA A C 1
ATOM 743 O O . ALA A 1 99 ? -4.581 3.287 -5.893 1.00 67.81 99 ALA A O 1
ATOM 744 N N . SER A 1 100 ? -2.592 4.296 -6.207 1.00 76.06 100 SER A N 1
ATOM 745 C CA . SER A 1 100 ? -2.052 3.288 -7.105 1.00 76.06 100 SER A CA 1
ATOM 746 C C . SER A 1 100 ? -1.391 2.184 -6.292 1.00 76.06 100 SER A C 1
ATOM 748 O O . SER A 1 100 ? -0.580 2.446 -5.408 1.00 76.06 100 SER A O 1
ATOM 750 N N . GLU A 1 101 ? -1.734 0.942 -6.613 1.00 83.94 101 GLU A N 1
ATOM 751 C CA . GLU A 1 101 ? -1.123 -0.258 -6.025 1.00 83.94 101 GLU A CA 1
ATOM 752 C C . GLU A 1 101 ? 0.308 -0.499 -6.531 1.00 83.94 101 GLU A C 1
ATOM 754 O O . GLU A 1 101 ? 1.066 -1.260 -5.942 1.00 83.94 101 GLU A O 1
ATOM 759 N N . LEU A 1 102 ? 0.672 0.179 -7.619 1.00 87.00 102 LEU A N 1
ATOM 760 C CA . LEU A 1 102 ? 1.990 0.158 -8.237 1.00 87.00 102 LEU A CA 1
ATOM 761 C C . LEU A 1 102 ? 2.327 1.576 -8.678 1.00 87.00 102 LEU A C 1
ATOM 763 O O . LEU A 1 102 ? 1.550 2.178 -9.421 1.00 87.00 102 LEU A O 1
ATOM 767 N N . ARG A 1 103 ? 3.461 2.125 -8.259 1.00 89.44 103 ARG A N 1
ATOM 768 C CA . ARG A 1 103 ? 3.980 3.367 -8.829 1.00 89.44 103 ARG A CA 1
ATOM 769 C C . ARG A 1 103 ? 5.495 3.350 -8.803 1.00 89.44 103 ARG A C 1
ATOM 771 O O . ARG A 1 103 ? 6.104 3.151 -7.759 1.00 89.44 103 ARG A O 1
ATOM 778 N N . MET A 1 104 ? 6.090 3.526 -9.968 1.00 88.25 104 MET A N 1
ATOM 779 C CA . MET A 1 104 ? 7.526 3.406 -10.155 1.00 88.25 104 MET A CA 1
ATOM 780 C C . MET A 1 104 ? 8.016 4.310 -11.276 1.00 88.25 104 MET A C 1
ATOM 782 O O . MET A 1 104 ? 7.229 4.765 -12.105 1.00 88.25 104 MET A O 1
ATOM 786 N N . THR A 1 105 ? 9.323 4.527 -11.320 1.00 89.56 105 THR A N 1
ATOM 787 C CA . THR A 1 105 ? 9.988 5.246 -12.405 1.00 89.56 105 THR A CA 1
ATOM 788 C C . THR A 1 105 ? 10.928 4.290 -13.129 1.00 89.56 105 THR A C 1
ATOM 790 O O . THR A 1 105 ? 11.912 3.841 -12.542 1.00 89.56 105 THR A O 1
ATOM 793 N N . LEU A 1 106 ? 10.630 3.977 -14.392 1.00 84.88 106 LEU A N 1
ATOM 794 C CA . LEU A 1 106 ? 11.507 3.208 -15.281 1.00 84.88 106 LEU A CA 1
ATOM 795 C C . LEU A 1 106 ? 12.143 4.163 -16.299 1.00 84.88 106 LEU A C 1
ATOM 797 O O . LEU A 1 106 ? 11.464 4.729 -17.156 1.00 84.88 106 LEU A O 1
ATOM 801 N N . GLY A 1 107 ? 13.458 4.362 -16.202 1.00 88.44 107 GLY A N 1
ATOM 802 C CA . GLY A 1 107 ? 14.170 5.411 -16.929 1.00 88.44 107 GLY A CA 1
ATOM 803 C C . GLY A 1 107 ? 13.672 6.789 -16.494 1.00 88.44 107 GLY A C 1
ATOM 804 O O . GLY A 1 107 ? 13.735 7.119 -15.311 1.00 88.44 107 GLY A O 1
ATOM 805 N N . ASP A 1 108 ? 13.138 7.552 -17.449 1.00 89.44 108 ASP A N 1
ATOM 806 C CA . ASP A 1 108 ? 12.510 8.862 -17.220 1.00 89.44 108 ASP A CA 1
ATOM 807 C C . ASP A 1 108 ? 10.971 8.792 -17.212 1.00 89.44 108 ASP A C 1
ATOM 809 O O . ASP A 1 108 ? 10.292 9.819 -17.152 1.00 89.44 108 ASP A O 1
ATOM 813 N N . GLN A 1 109 ? 10.399 7.586 -17.304 1.00 90.62 109 GLN A N 1
ATOM 814 C CA . GLN A 1 109 ? 8.959 7.386 -17.379 1.00 90.62 109 GLN A CA 1
ATOM 815 C C . GLN A 1 109 ? 8.384 6.975 -16.024 1.00 90.62 109 GLN A C 1
ATOM 817 O O . GLN A 1 109 ? 8.746 5.945 -15.456 1.00 90.62 109 GLN A O 1
ATOM 822 N N . GLU A 1 110 ? 7.417 7.755 -15.545 1.00 90.69 110 GLU A N 1
ATOM 823 C CA . GLU A 1 110 ? 6.548 7.344 -14.449 1.00 90.69 110 GLU A CA 1
ATOM 824 C C . GLU A 1 110 ? 5.523 6.317 -14.940 1.00 90.69 110 GLU A C 1
ATOM 826 O O . GLU A 1 110 ? 4.837 6.508 -15.948 1.00 90.69 110 GLU A O 1
ATOM 831 N N . ILE A 1 111 ? 5.417 5.221 -14.200 1.00 88.69 111 ILE A N 1
ATOM 832 C CA . ILE A 1 111 ? 4.504 4.118 -14.459 1.00 88.69 111 ILE A CA 1
ATOM 833 C C . ILE A 1 111 ? 3.645 3.918 -13.221 1.00 88.69 111 ILE A C 1
ATOM 835 O O . ILE A 1 111 ? 4.155 3.821 -12.105 1.00 88.69 111 ILE A O 1
ATOM 839 N N . THR A 1 112 ? 2.333 3.826 -13.421 1.00 89.50 112 THR A N 1
ATOM 840 C CA . THR A 1 112 ? 1.372 3.535 -12.357 1.00 89.50 112 THR A CA 1
ATOM 841 C C . THR A 1 112 ? 0.537 2.314 -12.727 1.00 89.50 112 THR A C 1
ATOM 843 O O . THR A 1 112 ? 0.172 2.140 -13.884 1.00 89.50 112 THR A O 1
ATOM 846 N N . GLY A 1 113 ? 0.180 1.473 -11.756 1.00 80.50 113 GLY A N 1
ATOM 847 C CA . GLY A 1 113 ? -0.747 0.350 -11.955 1.00 80.50 113 GLY A CA 1
ATOM 848 C C . GLY A 1 113 ? -2.138 0.795 -12.413 1.00 80.50 113 GLY A C 1
ATOM 849 O O . GLY A 1 113 ? -2.852 0.025 -13.052 1.00 80.50 113 GLY A O 1
ATOM 850 N N . SER A 1 114 ? -2.497 2.056 -12.149 1.00 78.50 114 SER A N 1
ATOM 851 C CA . SER A 1 114 ? -3.696 2.720 -12.669 1.00 78.50 114 SER A CA 1
ATOM 852 C C . SER A 1 114 ? -3.571 3.209 -14.121 1.00 78.50 114 SER A C 1
ATOM 854 O O . SER A 1 114 ? -4.535 3.731 -14.685 1.00 78.50 114 SER A O 1
ATOM 856 N N . ALA A 1 115 ? -2.405 3.059 -14.755 1.00 79.12 115 ALA A N 1
ATOM 857 C CA . ALA A 1 115 ? -2.251 3.357 -16.169 1.00 79.12 115 ALA A CA 1
ATOM 858 C C . ALA A 1 115 ? -3.053 2.350 -17.005 1.00 79.12 115 ALA A C 1
ATOM 860 O O . ALA A 1 115 ? -2.994 1.139 -16.793 1.00 79.12 115 ALA A O 1
ATOM 861 N N . LYS A 1 116 ? -3.769 2.860 -18.011 1.00 80.12 116 LYS A N 1
ATOM 862 C CA . LYS A 1 116 ? -4.573 2.062 -18.956 1.00 80.12 116 LYS A CA 1
ATOM 863 C C . LYS A 1 116 ? -3.765 1.021 -19.747 1.00 80.12 116 LYS A C 1
ATOM 865 O O . LYS A 1 116 ? -4.350 0.132 -20.355 1.00 80.12 116 LYS A O 1
ATOM 870 N N . ASP A 1 117 ? -2.442 1.162 -19.766 1.00 86.81 117 ASP A N 1
ATOM 871 C CA . ASP A 1 117 ? -1.543 0.299 -20.530 1.00 86.81 117 ASP A CA 1
ATOM 872 C C . ASP A 1 117 ? -1.246 -1.020 -19.797 1.00 86.81 117 ASP A C 1
ATOM 874 O O . ASP A 1 117 ? -0.734 -1.953 -20.415 1.00 86.81 117 ASP A O 1
ATOM 878 N N . PHE A 1 118 ? -1.608 -1.132 -18.510 1.00 91.38 118 PHE A N 1
ATOM 879 C CA . PHE A 1 118 ? -1.580 -2.404 -17.798 1.00 91.38 118 PHE A CA 1
ATOM 880 C C . PHE A 1 118 ? -2.810 -3.259 -18.103 1.00 91.38 118 PHE A C 1
ATOM 882 O O . PHE A 1 118 ? -3.968 -2.872 -17.904 1.00 91.38 118 PHE A O 1
ATOM 889 N N . VAL A 1 119 ? -2.544 -4.494 -18.506 1.00 95.06 119 VAL A N 1
ATOM 890 C CA . VAL A 1 119 ? -3.535 -5.535 -18.739 1.00 95.06 119 VAL A CA 1
ATOM 891 C C . VAL A 1 119 ? -3.466 -6.552 -17.613 1.00 95.06 119 VAL A C 1
ATOM 893 O O . VAL A 1 119 ? -2.420 -7.137 -17.353 1.00 95.06 119 VAL A O 1
ATOM 896 N N . TYR A 1 120 ? -4.593 -6.789 -16.950 1.00 96.12 120 TYR A N 1
ATOM 897 C CA . TYR A 1 120 ? -4.714 -7.888 -15.998 1.00 96.12 120 TYR A CA 1
ATOM 898 C C . TYR A 1 120 ? -4.525 -9.240 -16.705 1.00 96.12 120 TYR A C 1
ATOM 900 O O . TYR A 1 120 ? -5.251 -9.526 -17.664 1.00 96.12 120 TYR A O 1
ATOM 908 N N . LYS A 1 121 ? -3.587 -10.060 -16.212 1.00 97.19 121 LYS A N 1
ATOM 909 C CA . LYS A 1 121 ? -3.305 -11.414 -16.712 1.00 97.19 121 LYS A CA 1
ATOM 910 C C . LYS A 1 121 ? -3.990 -12.487 -15.872 1.00 97.19 121 LYS A C 1
ATOM 912 O O . LYS A 1 121 ? -4.837 -13.208 -16.392 1.00 97.19 121 LYS A O 1
ATOM 917 N N . ASP A 1 122 ? -3.628 -12.581 -14.595 1.00 98.06 122 ASP A N 1
ATOM 918 C CA . ASP A 1 122 ? -4.117 -13.626 -13.692 1.00 98.06 122 ASP A CA 1
ATOM 919 C C . ASP A 1 122 ? -3.995 -13.215 -12.213 1.00 98.06 122 ASP A C 1
ATOM 921 O O . ASP A 1 122 ? -3.461 -12.148 -11.887 1.00 98.06 122 ASP A O 1
ATOM 925 N N . TYR A 1 123 ? -4.498 -14.063 -11.315 1.00 98.50 123 TYR A N 1
ATOM 926 C CA . TYR A 1 123 ? -4.255 -13.980 -9.883 1.00 98.50 123 TYR A CA 1
ATOM 927 C C . TYR A 1 123 ? -4.067 -15.364 -9.249 1.00 98.50 123 TYR A C 1
ATOM 929 O O . TYR A 1 123 ? -4.655 -16.361 -9.670 1.00 98.50 123 TYR A O 1
ATOM 937 N N . HIS A 1 124 ? -3.336 -15.402 -8.138 1.00 98.38 124 HIS A N 1
ATOM 938 C CA . HIS A 1 124 ? -3.196 -16.590 -7.301 1.00 98.38 124 HIS A CA 1
ATOM 939 C C . HIS A 1 124 ? -3.498 -16.266 -5.840 1.00 98.38 124 HIS A C 1
ATOM 941 O O . HIS A 1 124 ? -3.149 -15.199 -5.344 1.00 98.38 124 HIS A O 1
ATOM 947 N N . ALA A 1 125 ? -4.148 -17.199 -5.142 1.00 98.31 125 ALA A N 1
ATOM 948 C CA . ALA A 1 125 ? -4.360 -17.140 -3.700 1.00 98.31 125 ALA A CA 1
ATOM 949 C C . ALA A 1 125 ? -3.668 -18.348 -3.054 1.00 98.31 125 ALA A C 1
ATOM 951 O O . ALA A 1 125 ? -4.095 -19.486 -3.252 1.00 98.31 125 ALA A O 1
ATOM 952 N N . ILE A 1 126 ? -2.590 -18.103 -2.313 1.00 98.25 126 ILE A N 1
ATOM 953 C CA . ILE A 1 126 ? -1.656 -19.124 -1.835 1.00 98.25 126 ILE A CA 1
ATOM 954 C C . ILE A 1 126 ? -1.699 -19.177 -0.301 1.00 98.25 126 ILE A C 1
ATOM 956 O O . ILE A 1 126 ? -1.311 -18.215 0.367 1.00 98.25 126 ILE A O 1
ATOM 960 N N . PRO A 1 127 ? -2.150 -20.290 0.301 1.00 98.00 127 PRO A N 1
ATOM 961 C CA . PRO A 1 127 ? -1.944 -20.541 1.722 1.00 98.00 127 PRO A CA 1
ATOM 962 C C . PRO A 1 127 ? -0.462 -20.806 2.010 1.00 98.00 127 PRO A C 1
ATOM 964 O O . PRO A 1 127 ? 0.157 -21.650 1.362 1.00 98.00 127 PRO A O 1
ATOM 967 N N . ARG A 1 128 ? 0.105 -20.129 3.011 1.00 96.94 128 ARG A N 1
ATOM 968 C CA . ARG A 1 128 ? 1.501 -20.310 3.439 1.00 96.94 128 ARG A CA 1
ATOM 969 C C . ARG A 1 128 ? 1.607 -21.246 4.646 1.00 96.94 128 ARG A C 1
ATOM 971 O O . ARG A 1 128 ? 0.653 -21.442 5.401 1.00 96.94 128 ARG A O 1
ATOM 978 N N . ALA A 1 129 ? 2.800 -21.804 4.872 1.00 95.44 129 ALA A N 1
ATOM 979 C CA . ALA A 1 129 ? 3.059 -22.756 5.963 1.00 95.44 129 ALA A CA 1
ATOM 980 C C . ALA A 1 129 ? 2.778 -22.180 7.368 1.00 95.44 129 ALA A C 1
ATOM 982 O O . ALA A 1 129 ? 2.335 -22.897 8.264 1.00 95.44 129 ALA A O 1
ATOM 983 N N . ASN A 1 130 ? 2.975 -20.872 7.554 1.00 92.50 130 ASN A N 1
ATOM 984 C CA . ASN A 1 130 ? 2.677 -20.143 8.793 1.00 92.50 130 ASN A CA 1
ATOM 985 C C . ASN A 1 130 ? 1.190 -19.753 8.936 1.00 92.50 130 ASN A C 1
ATOM 987 O O . ASN A 1 130 ? 0.854 -18.969 9.822 1.00 92.50 130 ASN A O 1
ATOM 991 N N . LYS A 1 131 ? 0.308 -20.288 8.079 1.00 97.62 131 LYS A N 1
ATOM 992 C CA . LYS A 1 131 ? -1.131 -19.996 8.012 1.00 97.62 131 LYS A CA 1
ATOM 993 C C . LYS A 1 131 ? -1.495 -18.599 7.500 1.00 97.62 131 LYS A C 1
ATOM 995 O O . LYS A 1 131 ? -2.688 -18.290 7.494 1.00 97.62 131 LYS A O 1
ATOM 1000 N N . SER A 1 132 ? -0.541 -17.767 7.080 1.00 97.38 132 SER A N 1
ATOM 1001 C CA . SER A 1 132 ? -0.877 -16.544 6.347 1.00 97.38 132 SER A CA 1
ATOM 1002 C C . SER A 1 132 ? -1.389 -16.884 4.945 1.00 97.38 132 SER A C 1
ATOM 1004 O O . SER A 1 132 ? -1.196 -17.996 4.444 1.00 97.38 132 SER A O 1
ATOM 1006 N N . LEU A 1 133 ? -2.101 -15.944 4.335 1.00 98.38 133 LEU A N 1
ATOM 1007 C CA . LEU A 1 133 ? -2.607 -16.067 2.973 1.00 98.38 133 LEU A CA 1
ATOM 1008 C C . LEU A 1 133 ? -1.954 -15.001 2.112 1.00 98.38 133 LEU A C 1
ATOM 1010 O O . LEU A 1 133 ? -1.914 -13.841 2.511 1.00 98.38 133 LEU A O 1
ATOM 1014 N N . GLU A 1 134 ? -1.494 -15.393 0.936 1.00 98.50 134 GLU A N 1
ATOM 1015 C CA . GLU A 1 134 ? -0.914 -14.501 -0.055 1.00 98.50 134 GLU A CA 1
ATOM 1016 C C . GLU A 1 134 ? -1.830 -14.385 -1.271 1.00 98.50 134 GLU A C 1
ATOM 1018 O O . GLU A 1 134 ? -2.266 -15.392 -1.823 1.00 98.50 134 GLU A O 1
ATOM 1023 N N . LEU A 1 135 ? -2.119 -13.157 -1.684 1.00 98.50 135 LEU A N 1
ATOM 1024 C CA . LEU A 1 135 ? -2.710 -12.830 -2.972 1.00 98.50 135 LEU A CA 1
ATOM 1025 C C . LEU A 1 135 ? -1.602 -12.300 -3.880 1.00 98.50 135 LEU A C 1
ATOM 1027 O O . LEU A 1 135 ? -0.939 -11.336 -3.511 1.00 98.50 135 LEU A O 1
ATOM 1031 N N . ILE A 1 136 ? -1.464 -12.883 -5.067 1.00 98.12 136 ILE A N 1
ATOM 1032 C CA . ILE A 1 136 ? -0.609 -12.377 -6.144 1.00 98.12 136 ILE A CA 1
ATOM 1033 C C . ILE A 1 136 ? -1.520 -11.943 -7.288 1.00 98.12 136 ILE A C 1
ATOM 1035 O O . ILE A 1 136 ? -2.362 -12.732 -7.718 1.00 98.12 136 ILE A O 1
ATOM 1039 N N . VAL A 1 137 ? -1.378 -10.712 -7.773 1.00 97.44 137 VAL A N 1
ATOM 1040 C CA . VAL A 1 137 ? -2.079 -10.204 -8.964 1.00 97.44 137 VAL A CA 1
ATOM 1041 C C . VAL A 1 137 ? -1.049 -9.862 -10.029 1.00 97.44 137 VAL A C 1
ATOM 1043 O O . VAL A 1 137 ? -0.168 -9.045 -9.781 1.00 97.44 137 VAL A O 1
ATOM 1046 N N . THR A 1 138 ? -1.179 -10.448 -11.219 1.00 97.19 138 THR A N 1
ATOM 1047 C CA . THR A 1 138 ? -0.252 -10.208 -12.331 1.00 97.19 138 THR A CA 1
ATOM 1048 C C . THR A 1 138 ? -0.848 -9.220 -13.327 1.00 97.19 138 THR A C 1
ATOM 1050 O O . THR A 1 138 ? -1.924 -9.442 -13.895 1.00 97.19 138 THR A O 1
ATOM 1053 N N . LEU A 1 139 ? -0.123 -8.130 -13.565 1.00 95.81 139 LEU A N 1
ATOM 1054 C CA . LEU A 1 139 ? -0.418 -7.112 -14.569 1.00 95.81 139 LEU A CA 1
ATOM 1055 C C . LEU A 1 139 ? 0.678 -7.122 -15.634 1.00 95.81 139 LEU A C 1
ATOM 1057 O O . LEU A 1 139 ? 1.838 -7.315 -15.306 1.00 95.81 139 LEU A O 1
ATOM 1061 N N . ALA A 1 140 ? 0.333 -6.867 -16.891 1.00 95.38 140 ALA A N 1
ATOM 1062 C CA . ALA A 1 140 ? 1.293 -6.820 -17.990 1.00 95.38 140 ALA A CA 1
ATOM 1063 C C . ALA A 1 140 ? 1.224 -5.510 -18.763 1.00 95.38 140 ALA A C 1
ATOM 1065 O O . ALA A 1 140 ? 0.135 -5.016 -19.044 1.00 95.38 140 ALA A O 1
ATOM 1066 N N . GLN A 1 141 ? 2.379 -4.992 -19.166 1.00 93.62 141 GLN A N 1
ATOM 1067 C CA . GLN A 1 141 ? 2.516 -3.822 -20.025 1.00 93.62 141 GLN A CA 1
ATOM 1068 C C . GLN A 1 141 ? 3.692 -4.033 -20.988 1.00 93.62 141 GLN A C 1
ATOM 1070 O O . GLN A 1 141 ? 4.858 -3.960 -20.607 1.00 93.62 141 GLN A O 1
ATOM 1075 N N . GLY A 1 142 ? 3.399 -4.277 -22.268 1.00 92.56 142 GLY A N 1
ATOM 1076 C CA . GLY A 1 142 ? 4.438 -4.564 -23.262 1.00 92.56 142 GLY A CA 1
ATOM 1077 C C . GLY A 1 142 ? 5.221 -5.833 -22.910 1.00 92.56 142 GLY A C 1
ATOM 1078 O O . GLY A 1 142 ? 4.632 -6.905 -22.830 1.00 92.56 142 GLY A O 1
ATOM 1079 N N . GLN A 1 143 ? 6.535 -5.698 -22.712 1.00 91.62 143 GLN A N 1
ATOM 1080 C CA . GLN A 1 143 ? 7.436 -6.783 -22.295 1.00 91.62 143 GLN A CA 1
ATOM 1081 C C . GLN A 1 143 ? 7.672 -6.832 -20.776 1.00 91.62 143 GLN A C 1
ATOM 1083 O O . GLN A 1 143 ? 8.654 -7.403 -20.325 1.00 91.62 143 GLN A O 1
ATOM 1088 N N . MET A 1 144 ? 6.829 -6.180 -19.981 1.00 90.31 144 MET A N 1
ATOM 1089 C CA . MET A 1 144 ? 6.961 -6.138 -18.529 1.00 90.31 144 MET A CA 1
ATOM 1090 C C . MET A 1 144 ? 5.754 -6.798 -17.876 1.00 90.31 144 MET A C 1
ATOM 1092 O O . MET A 1 144 ? 4.621 -6.413 -18.173 1.00 90.31 144 MET A O 1
ATOM 1096 N N . ASP A 1 145 ? 6.011 -7.710 -16.946 1.00 93.06 145 ASP A N 1
ATOM 1097 C CA . ASP A 1 145 ? 5.020 -8.207 -15.998 1.00 93.06 145 ASP A CA 1
ATOM 1098 C C . ASP A 1 145 ? 5.296 -7.613 -14.613 1.00 93.06 145 ASP A C 1
ATOM 1100 O O . ASP A 1 145 ? 6.438 -7.451 -14.194 1.00 93.06 145 ASP A O 1
ATOM 1104 N N . ALA A 1 146 ? 4.234 -7.226 -13.915 1.00 91.50 146 ALA A N 1
ATOM 1105 C CA . ALA A 1 146 ? 4.266 -6.771 -12.536 1.00 91.50 146 ALA A CA 1
ATOM 1106 C C . ALA A 1 146 ? 3.420 -7.725 -11.691 1.00 91.50 146 ALA A C 1
ATOM 1108 O O . ALA A 1 146 ? 2.208 -7.839 -11.903 1.00 91.50 146 ALA A O 1
ATOM 1109 N N . HIS A 1 147 ? 4.047 -8.392 -10.729 1.00 93.88 147 HIS A N 1
ATOM 1110 C CA . HIS A 1 147 ? 3.395 -9.276 -9.769 1.00 93.88 147 HIS A CA 1
ATOM 1111 C C . HIS A 1 147 ? 3.207 -8.493 -8.477 1.00 93.88 147 HIS A C 1
ATOM 1113 O O . HIS A 1 147 ? 4.176 -8.106 -7.837 1.00 93.88 147 HIS A O 1
ATOM 1119 N N . LEU A 1 148 ? 1.963 -8.196 -8.113 1.00 93.69 148 LEU A N 1
ATOM 1120 C CA . LEU A 1 148 ? 1.624 -7.454 -6.901 1.00 93.69 148 LEU A CA 1
ATOM 1121 C C . LEU A 1 148 ? 1.239 -8.445 -5.809 1.00 93.69 148 LEU A C 1
ATOM 1123 O O . LEU A 1 148 ? 0.261 -9.179 -5.961 1.00 93.69 148 LEU A O 1
ATOM 1127 N N . HIS A 1 149 ? 1.991 -8.455 -4.716 1.00 95.00 149 HIS A N 1
ATOM 1128 C CA . HIS A 1 149 ? 1.827 -9.401 -3.624 1.00 95.00 149 HIS A CA 1
ATOM 1129 C C . HIS A 1 149 ? 1.191 -8.728 -2.416 1.00 95.00 149 HIS A C 1
ATOM 1131 O O . HIS A 1 149 ? 1.587 -7.635 -2.011 1.00 95.00 149 HIS A O 1
ATOM 1137 N N . TYR A 1 150 ? 0.245 -9.429 -1.796 1.00 95.75 150 TYR A N 1
ATOM 1138 C CA . TYR A 1 150 ? -0.417 -9.017 -0.566 1.00 95.75 150 TYR A CA 1
ATOM 1139 C C . TYR A 1 150 ? -0.512 -10.197 0.384 1.00 95.75 150 TYR A C 1
ATOM 1141 O O . TYR A 1 150 ? -1.133 -11.204 0.049 1.00 95.75 150 TYR A O 1
ATOM 1149 N N . VAL A 1 151 ? 0.033 -10.074 1.590 1.00 96.50 151 VAL A N 1
ATOM 1150 C CA . VAL A 1 151 ? -0.043 -11.131 2.603 1.00 96.50 151 VAL A CA 1
ATOM 1151 C C . VAL A 1 151 ? -0.869 -10.662 3.781 1.00 96.50 151 VAL A C 1
ATOM 1153 O O . VAL A 1 151 ? -0.626 -9.600 4.348 1.00 96.50 151 VAL A O 1
ATOM 1156 N N . VAL A 1 152 ? -1.838 -11.483 4.174 1.00 95.50 152 VAL A N 1
ATOM 1157 C CA . VAL A 1 152 ? -2.645 -11.277 5.374 1.00 95.50 152 VAL A CA 1
ATOM 1158 C C . VAL A 1 152 ? -2.429 -12.408 6.367 1.00 95.50 152 VAL A C 1
ATOM 1160 O O . VAL A 1 152 ? -2.337 -13.583 6.004 1.00 95.50 152 VAL A O 1
ATOM 1163 N N . PHE A 1 153 ? -2.359 -12.050 7.642 1.00 93.56 153 PHE A N 1
ATOM 1164 C CA . PHE A 1 153 ? -2.018 -12.964 8.724 1.00 93.56 153 PHE A CA 1
ATOM 1165 C C . PHE A 1 153 ? -3.229 -13.206 9.631 1.00 93.56 153 PHE A C 1
ATOM 1167 O O . PHE A 1 153 ? -3.913 -12.249 10.002 1.00 93.56 153 PHE A O 1
ATOM 1174 N N . PRO A 1 154 ? -3.507 -14.460 10.026 1.00 95.38 154 PRO A N 1
ATOM 1175 C CA . PRO A 1 154 ? -4.578 -14.748 10.971 1.00 95.38 154 PRO A CA 1
ATOM 1176 C C . PRO A 1 154 ? -4.274 -14.159 12.353 1.00 95.38 154 PRO A C 1
ATOM 1178 O O . PRO A 1 154 ? -3.138 -14.184 12.822 1.00 95.38 154 PRO A O 1
ATOM 1181 N N . GLY A 1 155 ? -5.307 -13.661 13.028 1.00 92.12 155 GLY A N 1
ATOM 1182 C CA . GLY A 1 155 ? -5.244 -13.127 14.388 1.00 92.12 155 GLY A CA 1
ATOM 1183 C C . GLY A 1 155 ? -4.627 -11.731 14.508 1.00 92.12 155 GLY A C 1
ATOM 1184 O O . GLY A 1 155 ? -4.663 -11.154 15.594 1.00 92.12 155 GLY A O 1
ATOM 1185 N N . VAL A 1 156 ? -4.100 -11.158 13.422 1.00 88.94 156 VAL A N 1
ATOM 1186 C CA . VAL A 1 156 ? -3.532 -9.803 13.405 1.00 88.94 156 VAL A CA 1
ATOM 1187 C C . VAL A 1 156 ? -4.120 -8.978 12.257 1.00 88.94 156 VAL A C 1
ATOM 1189 O O . VAL A 1 156 ? -4.526 -9.488 11.217 1.00 88.94 156 VAL A O 1
ATOM 1192 N N . SER A 1 157 ? -4.228 -7.663 12.449 1.00 89.44 157 SER A N 1
ATOM 1193 C CA . SER A 1 157 ? -4.865 -6.752 11.475 1.00 89.44 157 SER A CA 1
ATOM 1194 C C . SER A 1 157 ? -3.860 -6.106 10.526 1.00 89.44 157 SER A C 1
ATOM 1196 O O . SER A 1 157 ? -3.900 -4.897 10.307 1.00 89.44 157 SER A O 1
ATOM 1198 N N . VAL A 1 158 ? -2.957 -6.932 10.000 1.00 88.06 158 VAL A N 1
ATOM 1199 C CA . VAL A 1 158 ? -1.791 -6.563 9.191 1.00 88.06 158 VAL A CA 1
ATOM 1200 C C . VAL A 1 158 ? -1.970 -7.039 7.758 1.00 88.06 158 VAL A C 1
ATOM 1202 O O . VAL A 1 158 ? -2.372 -8.183 7.540 1.00 88.06 158 VAL A O 1
ATOM 1205 N N . ILE A 1 159 ? -1.614 -6.180 6.805 1.00 91.50 159 ILE A N 1
ATOM 1206 C CA . ILE A 1 159 ? -1.371 -6.559 5.416 1.00 91.50 159 ILE A CA 1
ATOM 1207 C C . ILE A 1 159 ? 0.064 -6.161 5.063 1.00 91.50 159 ILE A C 1
ATOM 1209 O O . ILE A 1 159 ? 0.428 -4.988 5.162 1.00 91.50 159 ILE A O 1
ATOM 1213 N N . GLU A 1 160 ? 0.868 -7.137 4.661 1.00 93.19 160 GLU A N 1
ATOM 1214 C CA . GLU A 1 160 ? 2.146 -6.907 3.982 1.00 93.19 160 GLU A CA 1
ATOM 1215 C C . GLU A 1 160 ? 1.897 -6.763 2.485 1.00 93.19 160 GLU A C 1
ATOM 1217 O O . GLU A 1 160 ? 1.029 -7.445 1.939 1.00 93.19 160 GLU A O 1
ATOM 1222 N N . GLN A 1 161 ? 2.660 -5.901 1.822 1.00 91.06 161 GLN A N 1
ATOM 1223 C CA . GLN A 1 161 ? 2.643 -5.786 0.371 1.00 91.06 161 GLN A CA 1
ATOM 1224 C C . GLN A 1 161 ? 4.043 -5.597 -0.202 1.00 91.06 161 GLN A C 1
ATOM 1226 O O . GLN A 1 161 ? 4.888 -4.947 0.415 1.00 91.06 161 GLN A O 1
ATOM 1231 N N . TRP A 1 162 ? 4.257 -6.137 -1.394 1.00 90.88 162 TRP A N 1
ATOM 1232 C CA . TRP A 1 162 ? 5.389 -5.829 -2.262 1.00 90.88 162 TRP A CA 1
ATOM 1233 C C . TRP A 1 162 ? 4.973 -6.035 -3.711 1.00 90.88 162 TRP A C 1
ATOM 1235 O O . TRP A 1 162 ? 3.856 -6.470 -3.992 1.00 90.88 162 TRP A O 1
ATOM 1245 N N . ALA A 1 163 ? 5.868 -5.732 -4.635 1.00 88.12 163 ALA A N 1
ATOM 1246 C CA . ALA A 1 163 ? 5.713 -6.189 -5.997 1.00 88.12 163 ALA A CA 1
ATOM 1247 C C . ALA A 1 163 ? 7.043 -6.664 -6.551 1.00 88.12 163 ALA A C 1
ATOM 1249 O O . ALA A 1 163 ? 8.086 -6.311 -6.005 1.00 88.12 163 ALA A O 1
ATOM 1250 N N . GLU A 1 164 ? 6.950 -7.436 -7.622 1.00 88.31 164 GLU A N 1
ATOM 1251 C CA . GLU A 1 164 ? 8.045 -7.964 -8.419 1.00 88.31 164 GLU A CA 1
ATOM 1252 C C . GLU A 1 164 ? 7.842 -7.522 -9.870 1.00 88.31 164 GLU A C 1
ATOM 1254 O O . GLU A 1 164 ? 6.724 -7.586 -10.385 1.00 88.31 164 GLU A O 1
ATOM 1259 N N . ILE A 1 165 ? 8.904 -7.038 -10.515 1.00 85.19 165 ILE A N 1
ATOM 1260 C CA . ILE A 1 165 ? 8.880 -6.592 -11.912 1.00 85.19 165 ILE A CA 1
ATOM 1261 C C . ILE A 1 165 ? 9.720 -7.554 -12.751 1.00 85.19 165 ILE A C 1
ATOM 1263 O O . ILE A 1 165 ? 10.923 -7.665 -12.534 1.00 85.19 165 ILE A O 1
ATOM 1267 N N . GLU A 1 166 ? 9.089 -8.211 -13.719 1.00 88.50 166 GLU A N 1
ATOM 1268 C CA . GLU A 1 166 ? 9.695 -9.192 -14.618 1.00 88.50 166 GLU A CA 1
ATOM 1269 C C . GLU A 1 166 ? 9.784 -8.629 -16.045 1.00 88.50 166 GLU A C 1
ATOM 1271 O O . GLU A 1 166 ? 8.819 -8.075 -16.579 1.00 88.50 166 GLU A O 1
ATOM 1276 N N . ASN A 1 167 ? 10.938 -8.793 -16.699 1.00 88.75 167 ASN A N 1
ATOM 1277 C CA . ASN A 1 167 ? 11.082 -8.539 -18.132 1.00 88.75 167 ASN A CA 1
ATOM 1278 C C . ASN A 1 167 ? 10.783 -9.817 -18.926 1.00 88.75 167 ASN A C 1
ATOM 1280 O O . ASN A 1 167 ? 11.602 -10.727 -18.975 1.00 88.75 167 ASN A O 1
ATOM 1284 N N . THR A 1 168 ? 9.640 -9.857 -19.598 1.00 91.81 168 THR A N 1
ATOM 1285 C CA . THR A 1 168 ? 9.183 -10.994 -20.410 1.00 91.81 168 THR A CA 1
ATOM 1286 C C . THR A 1 168 ? 9.638 -10.923 -21.873 1.00 91.81 168 THR A C 1
ATOM 1288 O O . THR A 1 168 ? 9.273 -11.779 -22.682 1.00 91.81 168 THR A O 1
ATOM 1291 N N . GLY A 1 169 ? 10.414 -9.899 -22.252 1.00 88.75 169 GLY A N 1
ATOM 1292 C CA . GLY A 1 169 ? 10.900 -9.694 -23.617 1.00 88.75 169 GLY A CA 1
ATOM 1293 C C . GLY A 1 169 ? 12.404 -9.875 -23.788 1.00 88.75 169 GLY A C 1
ATOM 1294 O O . GLY A 1 169 ? 13.156 -10.114 -22.851 1.00 88.75 169 GLY A O 1
ATOM 1295 N N . ALA A 1 170 ? 12.855 -9.733 -25.036 1.00 89.81 170 ALA A N 1
ATOM 1296 C CA . ALA A 1 170 ? 14.263 -9.893 -25.404 1.00 89.81 170 ALA A CA 1
ATOM 1297 C C . ALA A 1 170 ? 15.104 -8.615 -25.221 1.00 89.81 170 ALA A C 1
ATOM 1299 O O . ALA A 1 170 ? 16.327 -8.666 -25.332 1.00 89.81 170 ALA A O 1
ATOM 1300 N N . THR A 1 171 ? 14.469 -7.459 -24.993 1.00 88.62 171 THR A N 1
ATOM 1301 C CA . THR A 1 171 ? 15.178 -6.183 -24.802 1.00 88.62 171 THR A CA 1
ATOM 1302 C C . THR A 1 171 ? 15.206 -5.845 -23.317 1.00 88.62 171 THR A C 1
ATOM 1304 O O . THR A 1 171 ? 14.150 -5.925 -22.693 1.00 88.62 171 THR A O 1
ATOM 1307 N N . PRO A 1 172 ? 16.341 -5.421 -22.733 1.00 86.38 172 PRO A N 1
ATOM 1308 C CA . PRO A 1 172 ? 16.371 -4.961 -21.347 1.00 86.38 172 PRO A CA 1
ATOM 1309 C C . PRO A 1 172 ? 15.339 -3.858 -21.072 1.00 86.38 172 PRO A C 1
ATOM 1311 O O . PRO A 1 172 ? 15.140 -2.966 -21.903 1.00 86.38 172 PRO A O 1
ATOM 1314 N N . LEU A 1 173 ? 14.697 -3.903 -19.903 1.00 84.62 173 LEU A N 1
ATOM 1315 C CA . LEU A 1 173 ? 13.894 -2.782 -19.413 1.00 84.62 173 LEU A CA 1
ATOM 1316 C C . LEU A 1 173 ? 14.805 -1.596 -19.041 1.00 84.62 173 LEU A C 1
ATOM 1318 O O . LEU A 1 173 ? 15.969 -1.802 -18.681 1.00 84.62 173 LEU A O 1
ATOM 1322 N N . PRO A 1 174 ? 14.301 -0.349 -19.099 1.00 87.88 174 PRO A N 1
ATOM 1323 C CA . PRO A 1 174 ? 15.001 0.796 -18.528 1.00 87.88 174 PRO A CA 1
ATOM 1324 C C . PRO A 1 174 ? 15.304 0.599 -17.036 1.00 87.88 174 PRO A C 1
ATOM 1326 O O . PRO A 1 174 ? 14.621 -0.153 -16.344 1.00 87.88 174 PRO A O 1
ATOM 1329 N N . ALA A 1 175 ? 16.304 1.319 -16.525 1.00 82.94 175 ALA A N 1
ATOM 1330 C CA . ALA A 1 175 ? 16.663 1.253 -15.111 1.00 82.94 175 ALA A CA 1
ATOM 1331 C C . ALA A 1 175 ? 15.500 1.700 -14.210 1.00 82.94 175 ALA A C 1
ATOM 1333 O O . ALA A 1 175 ? 14.885 2.737 -14.453 1.00 82.94 175 ALA A O 1
ATOM 1334 N N . LEU A 1 176 ? 15.243 0.952 -13.140 1.00 81.69 176 LEU A N 1
ATOM 1335 C CA . LEU A 1 176 ? 14.280 1.318 -12.107 1.00 81.69 176 LEU A CA 1
ATOM 1336 C C . LEU A 1 176 ? 14.901 2.358 -11.167 1.00 81.69 176 LEU A C 1
ATOM 1338 O O . LEU A 1 176 ? 15.794 2.053 -10.383 1.00 81.69 176 LEU A O 1
ATOM 1342 N N . THR A 1 177 ? 14.461 3.609 -11.276 1.00 82.69 177 THR A N 1
ATOM 1343 C CA . THR A 1 177 ? 15.051 4.760 -10.566 1.00 82.69 177 THR A CA 1
ATOM 1344 C C . THR A 1 177 ? 14.192 5.260 -9.407 1.00 82.69 177 THR A C 1
ATOM 1346 O O . THR A 1 177 ? 14.677 6.016 -8.564 1.00 82.69 177 THR A O 1
ATOM 1349 N N . GLY A 1 178 ? 12.938 4.814 -9.320 1.00 82.25 178 GLY A N 1
ATOM 1350 C CA . GLY A 1 178 ? 12.025 5.169 -8.241 1.00 82.25 178 GLY A CA 1
ATOM 1351 C C . GLY A 1 178 ? 10.985 4.087 -7.998 1.00 82.25 178 GLY A C 1
ATOM 1352 O O . GLY A 1 178 ? 10.501 3.463 -8.940 1.00 82.25 178 GLY A O 1
ATOM 1353 N N . TRP A 1 179 ? 10.635 3.884 -6.731 1.00 86.44 179 TRP A N 1
ATOM 1354 C CA . TRP A 1 179 ? 9.624 2.921 -6.315 1.00 86.44 179 TRP A CA 1
ATOM 1355 C C . TRP A 1 179 ? 8.799 3.495 -5.162 1.00 86.44 179 TRP A C 1
ATOM 1357 O O . TRP A 1 179 ? 9.329 3.658 -4.063 1.00 86.44 179 TRP A O 1
ATOM 1367 N N . GLU A 1 180 ? 7.521 3.804 -5.395 1.00 87.44 180 GLU A N 1
ATOM 1368 C CA . GLU A 1 180 ? 6.578 4.134 -4.323 1.00 87.44 180 GLU A CA 1
ATOM 1369 C C . GLU A 1 180 ? 5.912 2.831 -3.861 1.00 87.44 180 GLU A C 1
ATOM 1371 O O . GLU A 1 180 ? 4.989 2.313 -4.495 1.00 87.44 180 GLU A O 1
ATOM 1376 N N . SER A 1 181 ? 6.390 2.278 -2.748 1.00 80.69 181 SER A N 1
ATOM 1377 C CA . SER A 1 181 ? 5.901 1.007 -2.217 1.00 80.69 181 SER A CA 1
ATOM 1378 C C . SER A 1 181 ? 4.488 1.098 -1.664 1.00 80.69 181 SER A C 1
ATOM 1380 O O . SER A 1 181 ? 3.818 0.076 -1.576 1.00 80.69 181 SER A O 1
ATOM 1382 N N . PHE A 1 182 ? 4.035 2.288 -1.267 1.00 82.88 182 PHE A N 1
ATOM 1383 C CA . PHE A 1 182 ? 2.687 2.534 -0.766 1.00 82.88 182 PHE A CA 1
ATOM 1384 C C . PHE A 1 182 ? 2.312 4.004 -0.963 1.00 82.88 182 PHE A C 1
ATOM 1386 O O . PHE A 1 182 ? 3.019 4.885 -0.482 1.00 82.88 182 PHE A O 1
ATOM 1393 N N . SER A 1 183 ? 1.187 4.284 -1.623 1.00 87.69 183 SER A N 1
ATOM 1394 C CA . SER A 1 183 ? 0.724 5.652 -1.886 1.00 87.69 183 SER A CA 1
ATOM 1395 C C . SER A 1 183 ? -0.791 5.730 -1.731 1.00 87.69 183 SER A C 1
ATOM 1397 O O . SER A 1 183 ? -1.534 5.065 -2.452 1.00 87.69 183 SER A O 1
ATOM 1399 N N . VAL A 1 184 ? -1.275 6.501 -0.754 1.00 88.25 184 VAL A N 1
ATOM 1400 C CA . VAL A 1 184 ? -2.714 6.631 -0.475 1.00 88.25 184 VAL A CA 1
ATOM 1401 C C . VAL A 1 184 ? -3.097 8.059 -0.116 1.00 88.25 184 VAL A C 1
ATOM 1403 O O . VAL A 1 184 ? -2.410 8.740 0.646 1.00 88.25 184 VAL A O 1
ATOM 1406 N N . ALA A 1 185 ? -4.255 8.494 -0.611 1.00 92.50 185 ALA A N 1
ATOM 1407 C CA . ALA A 1 185 ? -4.933 9.683 -0.114 1.00 92.50 185 ALA A CA 1
ATOM 1408 C C . ALA A 1 185 ? -5.956 9.277 0.948 1.00 92.50 185 ALA A C 1
ATOM 1410 O O . ALA A 1 185 ? -6.908 8.538 0.681 1.00 92.50 185 ALA A O 1
ATOM 1411 N N . LEU A 1 186 ? -5.758 9.769 2.164 1.00 91.38 186 LEU A N 1
ATOM 1412 C CA . LEU A 1 186 ? -6.619 9.495 3.298 1.00 91.38 186 LEU A CA 1
ATOM 1413 C C . LEU A 1 186 ? -7.800 10.460 3.321 1.00 91.38 186 LEU A C 1
ATOM 1415 O O . LEU A 1 186 ? -7.638 11.673 3.158 1.00 91.38 186 LEU A O 1
ATOM 1419 N N . ARG A 1 187 ? -8.983 9.905 3.588 1.00 90.88 187 ARG A N 1
ATOM 1420 C CA . ARG A 1 187 ? -10.229 10.634 3.799 1.00 90.88 187 ARG A CA 1
ATOM 1421 C C . ARG A 1 187 ? -10.047 11.685 4.897 1.00 90.88 187 ARG A C 1
ATOM 1423 O O . ARG A 1 187 ? -9.442 11.363 5.930 1.00 90.88 187 ARG A O 1
ATOM 1430 N N . PRO A 1 188 ? -10.651 12.877 4.751 1.00 90.19 188 PRO A N 1
ATOM 1431 C CA . PRO A 1 188 ? -10.636 13.881 5.802 1.00 90.19 188 PRO A CA 1
ATOM 1432 C C . PRO A 1 188 ? -11.136 13.309 7.136 1.00 90.19 188 PRO A C 1
ATOM 1434 O O . PRO A 1 188 ? -12.047 12.477 7.192 1.00 90.19 188 PRO A O 1
ATOM 1437 N N . ALA A 1 189 ? -10.512 13.747 8.223 1.00 87.94 189 ALA A N 1
ATOM 1438 C CA . ALA A 1 189 ? -10.953 13.501 9.588 1.00 87.94 189 ALA A CA 1
ATOM 1439 C C . ALA A 1 189 ? -11.450 14.828 10.193 1.00 87.94 189 ALA A C 1
ATOM 1441 O O . ALA A 1 189 ? -10.984 15.878 9.749 1.00 87.94 189 ALA A O 1
ATOM 1442 N N . PRO A 1 190 ? -12.353 14.800 11.195 1.00 88.50 190 PRO A N 1
ATOM 1443 C CA . PRO A 1 190 ? -12.763 16.011 11.911 1.00 88.50 190 PRO A CA 1
ATOM 1444 C C . PRO A 1 190 ? -11.577 16.760 12.532 1.00 88.50 190 PRO A C 1
ATOM 1446 O O . PRO A 1 190 ? -11.525 17.984 12.482 1.00 88.50 190 PRO A O 1
ATOM 1449 N N . ASP A 1 191 ? -10.602 16.006 13.046 1.00 90.81 191 ASP A N 1
ATOM 1450 C CA . ASP A 1 191 ? -9.336 16.529 13.555 1.00 90.81 191 ASP A CA 1
ATOM 1451 C C . ASP A 1 191 ? -8.192 16.266 12.574 1.00 90.81 191 ASP A C 1
ATOM 1453 O O . ASP A 1 191 ? -8.204 15.282 11.832 1.00 90.81 191 ASP A O 1
ATOM 1457 N N . LEU A 1 192 ? -7.148 17.096 12.636 1.00 92.06 192 LEU A N 1
ATOM 1458 C CA . LEU A 1 192 ? -5.895 16.829 11.929 1.00 92.06 192 LEU A CA 1
ATOM 1459 C C . LEU A 1 192 ? -5.304 15.479 12.354 1.00 92.06 192 LEU A C 1
ATOM 1461 O O . LEU A 1 192 ? -5.341 15.107 13.531 1.00 92.06 192 LEU A O 1
ATOM 1465 N N . LEU A 1 193 ? -4.716 14.768 11.391 1.00 93.19 193 LEU A N 1
ATOM 1466 C CA . LEU A 1 193 ? -3.981 13.543 11.684 1.00 93.19 193 LEU A CA 1
ATOM 1467 C C . LEU A 1 193 ? -2.662 13.882 12.380 1.00 93.19 193 LEU A C 1
ATOM 1469 O O . LEU A 1 193 ? -1.974 14.822 11.980 1.00 93.19 193 LEU A O 1
ATOM 1473 N N . THR A 1 194 ? -2.284 13.089 13.379 1.00 95.56 194 THR A N 1
ATOM 1474 C CA . THR A 1 194 ? -0.954 13.164 13.999 1.00 95.56 194 THR A CA 1
ATOM 1475 C C . THR A 1 194 ? -0.107 12.004 13.498 1.00 95.56 194 THR A C 1
ATOM 1477 O O . THR A 1 194 ? -0.462 10.845 13.729 1.00 95.56 194 THR A O 1
ATOM 1480 N N . LEU A 1 195 ? 1.002 12.324 12.831 1.00 95.94 195 LEU A N 1
ATOM 1481 C CA . LEU A 1 195 ? 2.061 11.387 12.468 1.00 95.94 195 LEU A CA 1
ATOM 1482 C C . LEU A 1 195 ? 2.983 11.174 13.665 1.00 95.94 195 LEU A C 1
ATOM 1484 O O . LEU A 1 195 ? 3.381 12.143 14.304 1.00 95.94 195 LEU A O 1
ATOM 1488 N N . TYR A 1 196 ? 3.359 9.926 13.910 1.00 95.62 196 TYR A N 1
ATOM 1489 C CA . TYR A 1 196 ? 4.378 9.495 14.856 1.00 95.62 196 TYR A CA 1
ATOM 1490 C C . TYR A 1 196 ? 5.452 8.699 14.121 1.00 95.62 196 TYR A C 1
ATOM 1492 O O . TYR A 1 196 ? 5.129 7.898 13.247 1.00 95.62 196 TYR A O 1
ATOM 1500 N N . TRP A 1 197 ? 6.713 8.895 14.494 1.00 94.56 197 TRP A N 1
ATOM 1501 C CA . TRP A 1 197 ? 7.857 8.147 13.966 1.00 94.56 197 TRP A CA 1
ATOM 1502 C C . TRP A 1 197 ? 8.963 8.062 15.016 1.00 94.56 197 TRP A C 1
ATOM 1504 O O . TRP A 1 197 ? 8.953 8.810 15.994 1.00 94.56 197 TRP A O 1
ATOM 1514 N N . VAL A 1 198 ? 9.927 7.161 14.831 1.00 91.00 198 VAL A N 1
ATOM 1515 C CA . VAL A 1 198 ? 11.079 7.042 15.736 1.00 91.00 198 VAL A CA 1
ATOM 1516 C C . VAL A 1 198 ? 12.325 7.567 15.038 1.00 91.00 198 VAL A C 1
ATOM 1518 O O . VAL A 1 198 ? 12.727 7.033 14.012 1.00 91.00 198 VAL A O 1
ATOM 1521 N N . GLN A 1 199 ? 12.946 8.599 15.602 1.00 89.38 199 GLN A N 1
ATOM 1522 C CA . GLN A 1 199 ? 14.139 9.244 15.055 1.00 89.38 199 GLN A CA 1
ATOM 1523 C C . GLN A 1 199 ? 15.292 9.173 16.049 1.00 89.38 199 GLN A C 1
ATOM 1525 O O . GLN A 1 199 ? 15.093 9.381 17.244 1.00 89.38 199 GLN A O 1
ATOM 1530 N N . GLY A 1 200 ? 16.501 8.928 15.562 1.00 76.25 200 GLY A N 1
ATOM 1531 C CA . GLY A 1 200 ? 17.704 8.919 16.382 1.00 76.25 200 GLY A CA 1
ATOM 1532 C C . GLY A 1 200 ? 18.846 8.185 15.703 1.00 76.25 200 GLY A C 1
ATOM 1533 O O . GLY A 1 200 ? 18.631 7.219 14.977 1.00 76.25 200 GLY A O 1
ATOM 1534 N N . LEU A 1 201 ? 20.061 8.659 15.954 1.00 66.69 201 LEU A N 1
ATOM 1535 C CA . LEU A 1 201 ? 21.302 8.069 15.477 1.00 66.69 201 LEU A CA 1
ATOM 1536 C C . LEU A 1 201 ? 21.863 7.116 16.531 1.00 66.69 201 LEU A C 1
ATOM 1538 O O . LEU A 1 201 ? 21.770 7.366 17.732 1.00 66.69 201 LEU A O 1
ATOM 1542 N N . ASN A 1 202 ? 22.562 6.077 16.077 1.00 56.88 202 ASN A N 1
ATOM 1543 C CA . ASN A 1 202 ? 23.605 5.479 16.903 1.00 56.88 202 ASN A CA 1
ATOM 1544 C C . ASN A 1 202 ? 24.715 6.539 17.104 1.00 56.88 202 ASN A C 1
ATOM 1546 O O . ASN A 1 202 ? 25.223 7.052 16.099 1.00 56.88 202 ASN A O 1
ATOM 1550 N N . PRO A 1 203 ? 25.131 6.860 18.344 1.00 56.16 203 PRO A N 1
ATOM 1551 C CA . PRO A 1 203 ? 26.179 7.847 18.621 1.00 56.16 203 PRO A CA 1
ATOM 1552 C C . PRO A 1 203 ? 27.486 7.626 17.844 1.00 56.16 203 PRO A C 1
ATOM 1554 O O . PRO A 1 203 ? 28.168 8.591 17.521 1.00 56.16 203 PRO A O 1
ATOM 1557 N N . GLY A 1 204 ? 27.825 6.377 17.496 1.00 56.56 204 GLY A N 1
ATOM 1558 C CA . GLY A 1 204 ? 29.018 6.051 16.701 1.00 56.56 204 GLY A CA 1
ATOM 1559 C C . GLY A 1 204 ? 28.899 6.343 15.197 1.00 56.56 204 GLY A C 1
ATOM 1560 O O . GLY A 1 204 ? 29.910 6.382 14.502 1.00 56.56 204 GLY A O 1
ATOM 1561 N N . ILE A 1 205 ? 27.679 6.549 14.685 1.00 55.56 205 ILE A N 1
ATOM 1562 C CA . ILE A 1 205 ? 27.381 6.861 13.272 1.00 55.56 205 ILE A CA 1
ATOM 1563 C C . ILE A 1 205 ? 27.011 8.342 13.093 1.00 55.56 205 ILE A C 1
ATOM 1565 O O . ILE A 1 205 ? 27.091 8.856 11.976 1.00 55.56 205 ILE A O 1
ATOM 1569 N N . ALA A 1 206 ? 26.651 9.041 14.177 1.00 53.34 206 ALA A N 1
ATOM 1570 C CA . ALA A 1 206 ? 26.371 10.474 14.206 1.00 53.34 206 ALA A CA 1
ATOM 1571 C C . ALA A 1 206 ? 27.606 11.291 13.788 1.00 53.34 206 ALA A C 1
ATOM 1573 O O . ALA A 1 206 ? 28.360 11.810 14.608 1.00 53.34 206 ALA A O 1
ATOM 1574 N N . ARG A 1 207 ? 27.841 11.397 12.477 1.00 52.44 207 ARG A N 1
ATOM 1575 C CA . ARG A 1 207 ? 28.821 12.323 11.915 1.00 52.44 207 ARG A CA 1
ATOM 1576 C C . ARG A 1 207 ? 28.424 13.742 12.308 1.00 52.44 207 ARG A C 1
ATOM 1578 O O . ARG A 1 207 ? 27.247 14.096 12.283 1.00 52.44 207 ARG A O 1
ATOM 1585 N N . ALA A 1 208 ? 29.438 14.566 12.557 1.00 50.53 208 ALA A N 1
ATOM 1586 C CA . ALA A 1 208 ? 29.383 15.998 12.863 1.00 50.53 208 ALA A CA 1
ATOM 1587 C C . ALA A 1 208 ? 28.664 16.889 11.814 1.00 50.53 208 ALA A C 1
ATOM 1589 O O . ALA A 1 208 ? 28.770 18.109 11.871 1.00 50.53 208 ALA A O 1
ATOM 1590 N N . SER A 1 209 ? 27.954 16.306 10.843 1.00 51.69 209 SER A N 1
ATOM 1591 C CA . SER A 1 209 ? 27.278 16.989 9.739 1.00 51.69 209 SER A CA 1
ATOM 1592 C C . SER A 1 209 ? 25.748 17.018 9.847 1.00 51.69 209 SER A C 1
ATOM 1594 O O . SER A 1 209 ? 25.115 17.700 9.044 1.00 51.69 209 SER A O 1
ATOM 1596 N N . SER A 1 210 ? 25.113 16.295 10.782 1.00 55.78 210 SER A N 1
ATOM 1597 C CA . SER A 1 210 ? 23.662 16.436 10.983 1.00 55.78 210 SER A CA 1
ATOM 1598 C C . SER A 1 210 ? 23.376 17.666 11.840 1.00 55.78 210 SER A C 1
ATOM 1600 O O . SER A 1 210 ? 23.902 17.775 12.942 1.00 55.78 210 SER A O 1
ATOM 1602 N N . LYS A 1 211 ? 22.515 18.563 11.351 1.00 54.28 211 LYS A N 1
ATOM 1603 C CA . LYS A 1 211 ? 22.159 19.833 12.008 1.00 54.28 211 LYS A CA 1
ATOM 1604 C C . LYS A 1 211 ? 21.470 19.657 13.376 1.00 54.28 211 LYS A C 1
ATOM 1606 O O . LYS A 1 211 ? 21.378 20.621 14.123 1.00 54.28 211 LYS A O 1
ATOM 1611 N N . ASP A 1 212 ? 21.009 18.445 13.688 1.00 54.72 212 ASP A N 1
ATOM 1612 C CA . ASP A 1 212 ? 20.370 18.083 14.956 1.00 54.72 212 ASP A CA 1
ATOM 1613 C C . ASP A 1 212 ? 20.610 16.583 15.253 1.00 54.72 212 ASP A C 1
ATOM 1615 O O . ASP A 1 212 ? 19.770 15.734 14.930 1.00 54.72 212 ASP A O 1
ATOM 1619 N N . PRO A 1 213 ? 21.809 16.192 15.736 1.00 58.84 213 PRO A N 1
ATOM 1620 C CA . PRO A 1 213 ? 22.084 14.801 16.056 1.00 58.84 213 PRO A CA 1
ATOM 1621 C C . PRO A 1 213 ? 21.269 14.425 17.293 1.00 58.84 213 PRO A C 1
ATOM 1623 O O . PRO A 1 213 ? 21.597 14.830 18.403 1.00 58.84 213 PRO A O 1
ATOM 1626 N N . VAL A 1 214 ? 20.214 13.629 17.119 1.00 59.69 214 VAL A N 1
ATOM 1627 C CA . VAL A 1 214 ? 19.516 13.014 18.252 1.00 59.69 214 VAL A CA 1
ATOM 1628 C C . VAL A 1 214 ? 20.280 11.730 18.604 1.00 59.69 214 VAL A C 1
ATOM 1630 O O . VAL A 1 214 ? 20.200 10.766 17.844 1.00 59.69 214 VAL A O 1
ATOM 1633 N N . PRO A 1 215 ? 21.051 11.678 19.707 1.00 61.81 215 PRO A N 1
ATOM 1634 C CA . PRO A 1 215 ? 21.963 10.563 20.001 1.00 61.81 215 PRO A CA 1
ATOM 1635 C C . PRO A 1 215 ? 21.244 9.301 20.503 1.00 61.81 215 PRO A C 1
ATOM 1637 O O . PRO A 1 215 ? 21.875 8.280 20.756 1.00 61.81 215 PRO A O 1
ATOM 1640 N N . THR A 1 216 ? 19.930 9.380 20.709 1.00 72.69 216 THR A N 1
ATOM 1641 C CA . THR A 1 216 ? 19.087 8.283 21.179 1.00 72.69 216 THR A CA 1
ATOM 1642 C C . THR A 1 216 ? 17.826 8.205 20.334 1.00 72.69 216 THR A C 1
ATOM 1644 O O . THR A 1 216 ? 17.325 9.226 19.869 1.00 72.69 216 THR A O 1
ATOM 1647 N N . LEU A 1 217 ? 17.295 6.995 20.141 1.00 82.19 217 LEU A N 1
ATOM 1648 C CA . LEU A 1 217 ? 15.990 6.817 19.509 1.00 82.19 217 LEU A CA 1
ATOM 1649 C C . LEU A 1 217 ? 14.926 7.534 20.347 1.00 82.19 217 LEU A C 1
ATOM 1651 O O . LEU A 1 217 ? 14.751 7.246 21.532 1.00 82.19 217 LEU A O 1
ATOM 1655 N N . A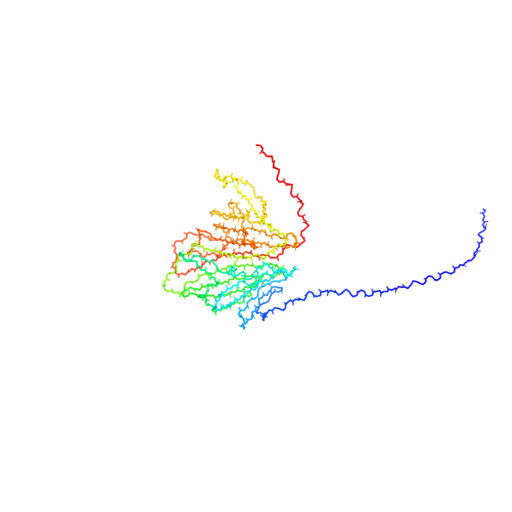RG A 1 218 ? 14.225 8.482 19.729 1.00 87.56 218 ARG A N 1
ATOM 1656 C CA . ARG A 1 218 ? 13.129 9.243 20.325 1.00 87.56 218 ARG A CA 1
ATOM 1657 C C . ARG A 1 218 ? 11.889 9.114 19.465 1.00 87.56 218 ARG A C 1
ATOM 1659 O O . ARG A 1 218 ? 11.949 9.242 18.243 1.00 87.56 218 ARG A O 1
ATOM 1666 N N . LEU A 1 219 ? 10.753 8.924 20.126 1.00 92.06 219 LEU A N 1
ATOM 1667 C CA . LEU A 1 219 ? 9.458 9.105 19.492 1.00 92.06 219 LEU A CA 1
ATOM 1668 C C . LEU A 1 219 ? 9.288 10.588 19.144 1.00 92.06 219 LEU A C 1
ATOM 1670 O O . LEU A 1 219 ? 9.472 11.467 19.987 1.00 92.06 219 LEU A O 1
ATOM 1674 N N . ARG A 1 220 ? 8.949 10.857 17.892 1.00 94.06 220 ARG A N 1
ATOM 1675 C CA . ARG A 1 220 ? 8.632 12.176 17.357 1.00 94.06 220 ARG A CA 1
ATOM 1676 C C . ARG A 1 220 ? 7.182 12.180 16.907 1.00 94.06 220 ARG A C 1
ATOM 1678 O O . ARG A 1 220 ? 6.616 11.125 16.616 1.00 94.06 220 ARG A O 1
ATOM 1685 N N . SER A 1 221 ? 6.587 13.365 16.847 1.00 95.69 221 SER A N 1
ATOM 1686 C CA . SER A 1 221 ? 5.230 13.520 16.342 1.00 95.69 221 SER A CA 1
ATOM 1687 C C . SER A 1 221 ? 4.990 14.880 15.708 1.00 95.69 221 SER A C 1
ATOM 1689 O O . SER A 1 221 ? 5.567 15.871 16.153 1.00 95.69 221 SER A O 1
ATOM 1691 N N . ALA A 1 222 ? 4.084 14.938 14.735 1.00 96.31 222 ALA A N 1
ATOM 1692 C CA . ALA A 1 222 ? 3.647 16.171 14.092 1.00 96.31 222 ALA A CA 1
ATOM 1693 C C . ALA A 1 222 ? 2.177 16.070 13.667 1.00 96.31 222 ALA A C 1
ATOM 1695 O O . ALA A 1 222 ? 1.747 15.041 13.143 1.00 96.31 222 ALA A O 1
ATOM 1696 N N . LYS A 1 223 ? 1.407 17.146 13.868 1.00 96.00 223 LYS A N 1
ATOM 1697 C CA . LYS A 1 223 ? 0.071 17.289 13.270 1.00 96.00 223 LYS A CA 1
ATOM 1698 C C . LYS A 1 223 ? 0.221 17.685 11.807 1.00 96.00 223 LYS A C 1
ATOM 1700 O O . LYS A 1 223 ? 0.976 18.605 11.514 1.00 96.00 223 LYS A O 1
ATOM 1705 N N . ILE A 1 224 ? -0.491 17.011 10.913 1.00 95.88 224 ILE A N 1
ATOM 1706 C CA . ILE A 1 224 ? -0.387 17.242 9.472 1.00 95.88 224 ILE A CA 1
ATOM 1707 C C . ILE A 1 224 ? -1.478 18.214 9.029 1.00 95.88 224 ILE A C 1
ATOM 1709 O O . ILE A 1 224 ? -2.661 17.871 9.045 1.00 95.88 224 ILE A O 1
ATOM 1713 N N . ASP A 1 225 ? -1.071 19.403 8.598 1.00 94.75 225 ASP A N 1
ATOM 1714 C CA . ASP A 1 225 ? -1.920 20.430 7.991 1.00 94.75 225 ASP A CA 1
ATOM 1715 C C . ASP A 1 225 ? -1.294 20.962 6.687 1.00 94.75 225 ASP A C 1
ATOM 1717 O O . ASP A 1 225 ? -0.304 20.418 6.196 1.00 94.75 225 ASP A O 1
ATOM 1721 N N . ALA A 1 226 ? -1.898 21.995 6.091 1.00 93.06 226 ALA A N 1
ATOM 1722 C CA . ALA A 1 226 ? -1.436 22.587 4.833 1.00 93.06 226 ALA A CA 1
ATOM 1723 C C . ALA A 1 226 ? -0.053 23.261 4.923 1.00 93.06 226 ALA A C 1
ATOM 1725 O O . ALA A 1 226 ? 0.626 23.374 3.907 1.00 93.06 226 ALA A O 1
ATOM 1726 N N . GLY A 1 227 ? 0.364 23.709 6.111 1.00 94.19 227 GLY A N 1
ATOM 1727 C CA . GLY A 1 227 ? 1.667 24.334 6.347 1.00 94.19 227 GLY A CA 1
ATOM 1728 C C . GLY A 1 227 ? 2.723 23.375 6.900 1.00 94.19 227 GLY A C 1
ATOM 1729 O O . GLY A 1 227 ? 3.897 23.733 6.935 1.00 94.19 227 GLY A O 1
ATOM 1730 N N . ASN A 1 228 ? 2.329 22.170 7.324 1.00 95.06 228 ASN A N 1
ATOM 1731 C CA . ASN A 1 228 ? 3.192 21.242 8.048 1.00 95.06 228 ASN A CA 1
ATOM 1732 C C . ASN A 1 228 ? 3.280 19.854 7.392 1.00 95.06 228 ASN A C 1
ATOM 1734 O O . ASN A 1 228 ? 2.901 18.835 7.980 1.00 95.06 228 ASN A O 1
ATOM 1738 N N . ALA A 1 229 ? 3.804 19.807 6.166 1.00 96.12 229 ALA A N 1
ATOM 1739 C CA . ALA A 1 229 ? 4.186 18.553 5.524 1.00 96.12 229 ALA A CA 1
ATOM 1740 C C . ALA A 1 229 ? 5.412 17.930 6.213 1.00 96.12 229 ALA A C 1
ATOM 1742 O O . ALA A 1 229 ? 6.312 18.635 6.668 1.00 96.12 229 ALA A O 1
ATOM 1743 N N . GLN A 1 230 ? 5.457 16.602 6.269 1.00 96.81 230 GLN A N 1
ATOM 1744 C CA . GLN A 1 230 ? 6.548 15.842 6.868 1.00 96.81 230 GLN A CA 1
ATOM 1745 C C . GLN A 1 230 ? 7.221 14.951 5.832 1.00 96.81 230 GLN A C 1
ATOM 1747 O O . GLN A 1 230 ? 6.567 14.267 5.043 1.00 96.81 230 GLN A O 1
ATOM 1752 N N . GLN A 1 231 ? 8.548 14.941 5.883 1.00 94.94 231 GLN A N 1
ATOM 1753 C CA . GLN A 1 231 ? 9.405 14.023 5.156 1.00 94.94 231 GLN A CA 1
ATOM 1754 C C . GLN A 1 231 ? 10.272 13.308 6.184 1.00 94.94 231 GLN A C 1
ATOM 1756 O O . GLN A 1 231 ? 11.144 13.903 6.813 1.00 94.94 231 GLN A O 1
ATOM 1761 N N . VAL A 1 232 ? 9.993 12.027 6.360 1.00 92.00 232 VAL A N 1
ATOM 1762 C CA . VAL A 1 232 ? 10.686 11.140 7.287 1.00 92.00 232 VAL A CA 1
ATOM 1763 C C . VAL A 1 232 ? 11.449 10.127 6.448 1.00 92.00 232 VAL A C 1
ATOM 1765 O O . VAL A 1 232 ? 10.936 9.681 5.436 1.00 92.00 232 VAL A O 1
ATOM 1768 N N . GLY A 1 233 ? 12.673 9.770 6.803 1.00 90.31 233 GLY A N 1
ATOM 1769 C CA . GLY A 1 233 ? 13.428 8.829 5.985 1.00 90.31 233 GLY A CA 1
ATOM 1770 C C . GLY A 1 233 ? 14.817 8.583 6.524 1.00 90.31 233 GLY A C 1
ATOM 1771 O O . GLY A 1 233 ? 15.184 9.074 7.598 1.00 90.31 233 GLY A O 1
ATOM 1772 N N . SER A 1 234 ? 15.582 7.822 5.759 1.00 84.38 234 SER A N 1
ATOM 1773 C CA . SER A 1 234 ? 16.991 7.586 6.033 1.00 84.38 234 SER A CA 1
ATOM 1774 C C . SER A 1 234 ? 17.764 7.466 4.728 1.00 84.38 234 SER A C 1
ATOM 1776 O O . SER A 1 234 ? 17.257 6.905 3.758 1.00 84.38 234 SER A O 1
ATOM 1778 N N . THR A 1 235 ? 18.993 7.977 4.721 1.00 81.06 235 THR A N 1
ATOM 1779 C CA . THR A 1 235 ? 19.944 7.838 3.611 1.00 81.06 235 THR A CA 1
ATOM 1780 C C . THR A 1 235 ? 21.096 6.905 3.991 1.00 81.06 235 THR A C 1
ATOM 1782 O O . THR A 1 235 ? 21.508 6.810 5.152 1.00 81.06 235 THR A O 1
ATOM 1785 N N . GLY A 1 236 ? 21.617 6.175 3.014 1.00 74.31 236 GLY A N 1
ATOM 1786 C CA . GLY A 1 236 ? 22.609 5.111 3.122 1.00 74.31 236 GLY A CA 1
ATOM 1787 C C . GLY A 1 236 ? 22.094 3.830 3.783 1.00 74.31 236 GLY A C 1
ATOM 1788 O O . GLY A 1 236 ? 22.221 2.742 3.226 1.00 74.31 236 GLY A O 1
ATOM 1789 N N . ARG A 1 237 ? 21.584 3.932 5.017 1.00 72.19 237 ARG A N 1
ATOM 1790 C CA . ARG A 1 237 ? 21.084 2.789 5.796 1.00 72.19 237 ARG A CA 1
ATOM 1791 C C . ARG A 1 237 ? 19.812 3.142 6.537 1.00 72.19 237 ARG A C 1
ATOM 1793 O O . ARG A 1 237 ? 19.746 4.199 7.162 1.00 72.19 237 ARG A O 1
ATOM 1800 N N . SER A 1 238 ? 18.840 2.240 6.541 1.00 67.12 238 SER A N 1
ATOM 1801 C CA . SER A 1 238 ? 17.469 2.537 6.948 1.00 67.12 238 SER A CA 1
ATOM 1802 C C . SER A 1 238 ? 17.300 2.962 8.389 1.00 67.12 238 SER A C 1
ATOM 1804 O O . SER A 1 238 ? 16.324 3.641 8.641 1.00 67.12 238 SER A O 1
ATOM 1806 N N . SER A 1 239 ? 18.225 2.611 9.289 1.00 65.81 239 SER A N 1
ATOM 1807 C CA . SER A 1 239 ? 18.206 2.957 10.715 1.00 65.81 239 SER A CA 1
ATOM 1808 C C . SER A 1 239 ? 19.238 4.020 11.101 1.00 65.81 239 SER A C 1
ATOM 1810 O O . SER A 1 239 ? 19.515 4.204 12.286 1.00 65.81 239 SER A O 1
ATOM 1812 N N . ALA A 1 240 ? 19.893 4.655 10.124 1.00 67.94 240 ALA A N 1
ATOM 1813 C CA . ALA A 1 240 ? 20.905 5.659 10.418 1.00 67.94 240 ALA A CA 1
ATOM 1814 C C . ALA A 1 240 ? 20.263 6.893 11.058 1.00 67.94 240 ALA A C 1
ATOM 1816 O O . ALA A 1 240 ? 20.794 7.404 12.033 1.00 67.94 240 ALA A O 1
ATOM 1817 N N . GLN A 1 241 ? 19.123 7.356 10.543 1.00 78.00 241 GLN A N 1
ATOM 1818 C CA . GLN A 1 241 ? 18.496 8.605 10.995 1.00 78.00 241 GLN A CA 1
ATOM 1819 C C . GLN A 1 241 ? 17.128 8.384 11.642 1.00 78.00 241 GLN A C 1
ATOM 1821 O O . GLN A 1 241 ? 16.781 9.048 12.621 1.00 78.00 241 GLN A O 1
ATOM 1826 N N . THR A 1 242 ? 16.365 7.437 11.106 1.00 86.88 242 THR A N 1
ATOM 1827 C CA . THR A 1 242 ? 14.967 7.187 11.458 1.00 86.88 242 THR A CA 1
ATOM 1828 C C . THR A 1 242 ? 14.706 5.691 11.383 1.00 86.88 242 THR A C 1
ATOM 1830 O O . THR A 1 242 ? 15.306 5.038 10.554 1.00 86.88 242 THR A O 1
ATOM 1833 N N . MET A 1 243 ? 13.820 5.116 12.191 1.00 87.94 243 MET A N 1
ATOM 1834 C CA . MET A 1 243 ? 13.327 3.758 11.940 1.00 87.94 243 MET A CA 1
ATOM 1835 C C . MET A 1 243 ? 12.280 3.772 10.821 1.00 87.94 243 MET A C 1
ATOM 1837 O O . MET A 1 243 ? 11.462 4.690 10.770 1.00 87.94 243 MET A O 1
ATOM 1841 N N . GLY A 1 244 ? 12.262 2.735 9.977 1.00 88.06 244 GLY A N 1
ATOM 1842 C CA . GLY A 1 244 ? 11.235 2.489 8.952 1.00 88.06 244 GLY A CA 1
ATOM 1843 C C . GLY A 1 244 ? 9.873 2.116 9.538 1.00 88.06 244 GLY A C 1
ATOM 1844 O O . GLY A 1 244 ? 9.271 1.142 9.112 1.00 88.06 244 GLY A O 1
ATOM 1845 N N . TRP A 1 245 ? 9.410 2.849 10.549 1.00 90.12 245 TRP A N 1
ATOM 1846 C CA . TRP A 1 245 ? 8.153 2.656 11.260 1.00 90.12 245 TRP A CA 1
ATOM 1847 C C . TRP A 1 245 ? 7.458 4.004 11.444 1.00 90.12 245 TRP A C 1
ATOM 1849 O O . TRP A 1 245 ? 8.099 5.007 11.776 1.00 90.12 245 TRP A O 1
ATOM 1859 N N . PHE A 1 246 ? 6.139 4.019 11.286 1.00 92.06 246 PHE A N 1
ATOM 1860 C CA . PHE A 1 246 ? 5.308 5.185 11.548 1.00 92.06 246 PHE A CA 1
ATOM 1861 C C . PHE A 1 246 ? 3.927 4.789 12.072 1.00 92.06 246 PHE A C 1
ATOM 1863 O O . PHE A 1 246 ? 3.426 3.700 11.800 1.00 92.06 246 PHE A O 1
ATOM 1870 N N . ALA A 1 247 ? 3.265 5.720 12.754 1.00 92.50 247 ALA A N 1
ATOM 1871 C CA . ALA A 1 247 ? 1.842 5.632 13.059 1.00 92.50 247 ALA A CA 1
ATOM 1872 C C . ALA A 1 247 ? 1.127 6.937 12.706 1.00 92.50 247 ALA A C 1
ATOM 1874 O O . ALA A 1 247 ? 1.649 8.025 12.920 1.00 92.50 247 ALA A O 1
ATOM 1875 N N . LEU A 1 248 ? -0.091 6.834 12.190 1.00 91.06 248 LEU A N 1
ATOM 1876 C CA . LEU A 1 248 ? -1.007 7.945 11.971 1.00 91.06 248 LEU A CA 1
ATOM 1877 C C . LEU A 1 248 ? -2.225 7.757 12.859 1.00 91.06 248 LEU A C 1
ATOM 1879 O O . LEU A 1 248 ? -2.907 6.734 12.798 1.00 91.06 248 LEU A O 1
ATOM 1883 N N . THR A 1 249 ? -2.528 8.768 13.660 1.00 91.31 249 THR A N 1
ATOM 1884 C CA . THR A 1 249 ? -3.701 8.761 14.537 1.00 91.31 249 THR A CA 1
ATOM 1885 C C . THR A 1 249 ? -4.680 9.850 14.128 1.00 91.31 249 THR A C 1
ATOM 1887 O O . THR A 1 249 ? -4.286 10.921 13.669 1.00 91.31 249 THR A O 1
ATOM 1890 N N . ALA A 1 250 ? -5.965 9.567 14.307 1.00 86.31 250 ALA A N 1
ATOM 1891 C CA . ALA A 1 250 ? -7.076 10.493 14.154 1.00 86.31 250 ALA A CA 1
ATOM 1892 C C . ALA A 1 250 ? -7.812 10.578 15.503 1.00 86.31 250 ALA A C 1
ATOM 1894 O O . ALA A 1 250 ? -8.737 9.787 15.737 1.00 86.31 250 ALA A O 1
ATOM 1895 N N . PRO A 1 251 ? -7.391 11.483 16.408 1.00 78.25 251 PRO A N 1
ATOM 1896 C CA . PRO A 1 251 ? -7.865 11.507 17.792 1.00 78.25 251 PRO A CA 1
ATOM 1897 C C . PRO A 1 251 ? -9.391 11.576 17.916 1.00 78.25 251 PRO A C 1
ATOM 1899 O O . PRO A 1 251 ? -9.982 10.757 18.620 1.00 78.25 251 PRO A O 1
ATOM 1902 N N . GLY A 1 252 ? -10.039 12.467 17.160 1.00 78.81 252 GLY A N 1
ATOM 1903 C CA . GLY A 1 252 ? -11.484 12.705 17.229 1.00 78.81 252 GLY A CA 1
ATOM 1904 C C . GLY A 1 252 ? -12.368 11.531 16.844 1.00 78.81 252 GLY A C 1
ATOM 1905 O O . GLY A 1 252 ? -13.555 11.542 17.150 1.00 78.81 252 GLY A O 1
ATOM 1906 N N . ILE A 1 253 ? -11.812 10.496 16.213 1.00 73.88 253 ILE A N 1
ATOM 1907 C CA . ILE A 1 253 ? -12.569 9.284 15.891 1.00 73.88 253 ILE A CA 1
ATOM 1908 C C . ILE A 1 253 ? -11.964 8.017 16.506 1.00 73.88 253 ILE A C 1
ATOM 1910 O O . ILE A 1 253 ? -12.325 6.914 16.099 1.00 73.88 253 ILE A O 1
ATOM 1914 N N . ARG A 1 254 ? -11.018 8.173 17.448 1.00 79.88 254 ARG A N 1
ATOM 1915 C CA . ARG A 1 254 ? -10.307 7.073 18.128 1.00 79.88 254 ARG A CA 1
ATOM 1916 C C . ARG A 1 254 ? -9.811 6.000 17.154 1.00 79.88 254 ARG A C 1
ATOM 1918 O O . ARG A 1 254 ? -9.963 4.806 17.382 1.00 79.88 254 ARG A O 1
ATOM 1925 N N . GLY A 1 255 ? -9.266 6.442 16.025 1.00 81.88 255 GLY A N 1
ATOM 1926 C CA . GLY A 1 255 ? -8.791 5.566 14.964 1.00 81.88 255 GLY A CA 1
ATOM 1927 C C . GLY A 1 255 ? -7.336 5.846 14.639 1.00 81.88 255 GLY A C 1
ATOM 1928 O O . GLY A 1 255 ? -6.856 6.968 14.787 1.00 81.88 255 GLY A O 1
ATOM 1929 N N . GLY A 1 256 ? -6.644 4.837 14.133 1.00 86.50 256 GLY A N 1
ATOM 1930 C CA . GLY A 1 256 ? -5.299 4.998 13.614 1.00 86.50 256 GLY A CA 1
ATOM 1931 C C . GLY A 1 256 ? -4.932 3.902 12.631 1.00 86.50 256 GLY A C 1
ATOM 1932 O O . GLY A 1 256 ? -5.638 2.897 12.493 1.00 86.50 256 GLY A O 1
ATOM 1933 N N . MET A 1 257 ? -3.817 4.128 11.961 1.00 87.62 257 MET A N 1
ATOM 1934 C CA . MET A 1 257 ? -3.081 3.131 11.204 1.00 87.62 257 MET A CA 1
ATOM 1935 C C . MET A 1 257 ? -1.615 3.229 11.593 1.00 87.62 257 MET A C 1
ATOM 1937 O O . MET A 1 257 ? -1.151 4.281 12.029 1.00 87.62 257 MET A O 1
ATOM 1941 N N . PHE A 1 258 ? -0.883 2.149 11.426 1.00 89.69 258 PHE A N 1
ATOM 1942 C CA . PHE A 1 258 ? 0.563 2.186 11.492 1.00 89.69 258 PHE A CA 1
ATOM 1943 C C . PHE A 1 258 ? 1.136 1.336 10.383 1.00 89.69 258 PHE A C 1
ATOM 1945 O O . PHE A 1 258 ? 0.444 0.509 9.790 1.00 89.69 258 PHE A O 1
ATOM 1952 N N . GLY A 1 259 ? 2.396 1.572 10.086 1.00 88.62 259 GLY A N 1
ATOM 1953 C CA . GLY A 1 259 ? 3.065 0.850 9.038 1.00 88.62 259 GLY A CA 1
ATOM 1954 C C . GLY A 1 259 ? 4.561 0.985 9.138 1.00 88.62 259 GLY A C 1
ATOM 1955 O O . GLY A 1 259 ? 5.103 1.613 10.052 1.00 88.62 259 GLY A O 1
ATOM 1956 N N . GLY A 1 260 ? 5.220 0.365 8.180 1.00 88.44 260 GLY A N 1
ATOM 1957 C CA . GLY A 1 260 ? 6.658 0.398 8.093 1.00 88.44 260 GLY A CA 1
ATOM 1958 C C . GLY A 1 260 ? 7.159 -0.036 6.734 1.00 88.44 260 GLY A C 1
ATOM 1959 O O . GLY A 1 260 ? 6.407 -0.564 5.914 1.00 88.44 260 GLY A O 1
ATOM 1960 N N . ILE A 1 261 ? 8.440 0.216 6.520 1.00 86.88 261 ILE A N 1
ATOM 1961 C CA . ILE A 1 261 ? 9.173 -0.195 5.334 1.00 86.88 261 ILE A CA 1
ATOM 1962 C C . ILE A 1 261 ? 10.232 -1.182 5.804 1.00 86.88 261 ILE A C 1
ATOM 1964 O O . ILE A 1 261 ? 11.115 -0.837 6.594 1.00 86.88 261 ILE A O 1
ATOM 1968 N N . GLU A 1 262 ? 10.138 -2.413 5.318 1.00 86.00 262 GLU A N 1
ATOM 1969 C CA . GLU A 1 262 ? 11.114 -3.465 5.587 1.00 86.00 262 GLU A CA 1
ATOM 1970 C C . GLU A 1 262 ? 12.248 -3.358 4.569 1.00 86.00 262 GLU A C 1
ATOM 1972 O O . GLU A 1 262 ? 12.387 -4.152 3.644 1.00 86.00 262 GLU A O 1
ATOM 1977 N N . TRP A 1 263 ? 13.040 -2.302 4.725 1.00 82.44 263 TRP A N 1
ATOM 1978 C CA . TRP A 1 263 ? 14.155 -1.975 3.849 1.00 82.44 263 TRP A CA 1
ATOM 1979 C C . TRP A 1 263 ? 15.350 -1.537 4.678 1.00 82.44 263 TRP A C 1
ATOM 1981 O O . TRP A 1 263 ? 15.179 -0.892 5.713 1.00 82.44 263 TRP A O 1
ATOM 1991 N N . SER A 1 264 ? 16.562 -1.876 4.236 1.00 83.50 264 SER A N 1
ATOM 1992 C CA . SER A 1 264 ? 17.806 -1.495 4.915 1.00 83.50 264 SER A CA 1
ATOM 1993 C C . SER A 1 264 ? 18.575 -0.361 4.244 1.00 83.50 264 SER A C 1
ATOM 1995 O O . SER A 1 264 ? 19.535 0.119 4.841 1.00 83.50 264 SER A O 1
ATOM 1997 N N . GLY A 1 265 ? 18.197 0.062 3.039 1.00 83.81 265 GLY A N 1
ATOM 1998 C CA . GLY A 1 265 ? 18.844 1.157 2.310 1.00 83.81 265 GLY A CA 1
ATOM 1999 C C . GLY A 1 265 ? 18.109 2.491 2.457 1.00 83.81 265 GLY A C 1
ATOM 2000 O O . GLY A 1 265 ? 17.493 2.771 3.489 1.00 83.81 265 GLY A O 1
ATOM 2001 N N . ASP A 1 266 ? 18.168 3.290 1.394 1.00 85.75 266 ASP A N 1
ATOM 2002 C CA . ASP A 1 266 ? 17.519 4.597 1.282 1.00 85.75 266 ASP A CA 1
ATOM 2003 C C . ASP A 1 266 ? 16.002 4.458 1.177 1.00 85.75 266 ASP A C 1
ATOM 2005 O O . ASP A 1 266 ? 15.486 3.767 0.297 1.00 85.75 266 ASP A O 1
ATOM 2009 N N . TRP A 1 267 ? 15.283 5.142 2.059 1.00 88.50 267 TRP A N 1
ATOM 2010 C CA . TRP A 1 267 ? 13.825 5.180 2.037 1.00 88.50 267 TRP A CA 1
ATOM 2011 C C . TRP A 1 267 ? 13.302 6.528 2.513 1.00 88.50 267 TRP A C 1
ATOM 2013 O O . TRP A 1 267 ? 13.965 7.261 3.257 1.00 88.50 267 TRP A O 1
ATOM 2023 N N . GLN A 1 268 ? 12.073 6.827 2.115 1.00 91.88 268 GLN A N 1
ATOM 2024 C CA . GLN A 1 268 ? 11.371 8.036 2.491 1.00 91.88 268 GLN A CA 1
ATOM 2025 C C . GLN A 1 268 ? 9.885 7.752 2.728 1.00 91.88 268 GLN A C 1
ATOM 2027 O O . GLN A 1 268 ? 9.257 6.984 2.020 1.00 91.88 268 GLN A O 1
ATOM 2032 N N . LEU A 1 269 ? 9.307 8.416 3.717 1.00 92.75 269 LEU A N 1
ATOM 2033 C CA . LEU A 1 269 ? 7.885 8.563 3.956 1.00 92.75 269 LEU A CA 1
ATOM 2034 C C . LEU A 1 269 ? 7.538 10.049 3.839 1.00 92.75 269 LEU A C 1
ATOM 2036 O O . LEU A 1 269 ? 8.049 10.881 4.594 1.00 92.75 269 LEU A O 1
ATOM 2040 N N . ARG A 1 270 ? 6.659 10.390 2.904 1.00 95.31 270 ARG A N 1
ATOM 2041 C CA . ARG A 1 270 ? 6.074 11.723 2.753 1.00 95.31 270 ARG A CA 1
ATOM 2042 C C . ARG A 1 270 ? 4.656 11.715 3.281 1.00 95.31 270 ARG A C 1
ATOM 2044 O O . ARG A 1 270 ? 3.846 10.880 2.884 1.00 95.31 270 ARG A O 1
ATOM 2051 N N . VAL A 1 271 ? 4.356 12.672 4.150 1.00 95.75 271 VAL A N 1
ATOM 2052 C CA . VAL A 1 271 ? 3.010 12.893 4.677 1.00 95.75 271 VAL A CA 1
ATOM 2053 C C . VAL A 1 271 ? 2.667 14.361 4.520 1.00 95.75 271 VAL A C 1
ATOM 2055 O O . VAL A 1 271 ? 3.289 15.216 5.146 1.00 95.75 271 VAL A O 1
ATOM 2058 N N . ALA A 1 272 ? 1.689 14.669 3.680 1.00 95.88 272 ALA A N 1
ATOM 2059 C CA . ALA A 1 272 ? 1.318 16.046 3.375 1.00 95.88 272 ALA A CA 1
ATOM 2060 C C . ALA A 1 272 ? -0.196 16.199 3.257 1.00 95.88 272 ALA A C 1
ATOM 2062 O O . ALA A 1 272 ? -0.921 15.235 3.012 1.00 95.88 272 ALA A O 1
ATOM 2063 N N . ARG A 1 273 ? -0.688 17.424 3.434 1.00 94.06 273 ARG A N 1
ATOM 2064 C CA . ARG A 1 273 ? -2.071 17.773 3.117 1.00 94.06 273 ARG A CA 1
ATOM 2065 C C . ARG A 1 273 ? -2.149 18.163 1.638 1.00 94.06 273 ARG A C 1
ATOM 2067 O O . ARG A 1 273 ? -1.483 19.105 1.223 1.00 94.06 273 ARG A O 1
ATOM 2074 N N . GLU A 1 274 ? -2.969 17.465 0.860 1.00 91.69 274 GLU A N 1
ATOM 2075 C CA . GLU A 1 274 ? -3.273 17.804 -0.535 1.00 91.69 274 GLU A CA 1
ATOM 2076 C C . GLU A 1 274 ? -4.779 18.090 -0.640 1.00 91.69 274 GLU A C 1
ATOM 2078 O O . GLU A 1 274 ? -5.616 17.181 -0.610 1.00 91.69 274 GLU A O 1
ATOM 2083 N N . GLY A 1 275 ? -5.141 19.377 -0.680 1.00 90.69 275 GLY A N 1
ATOM 2084 C CA . GLY A 1 275 ? -6.533 19.811 -0.537 1.00 90.69 275 GLY A CA 1
ATOM 2085 C C . GLY A 1 275 ? -7.102 19.437 0.837 1.00 90.69 275 GLY A C 1
ATOM 2086 O O . GLY A 1 275 ? -6.546 19.794 1.877 1.00 90.69 275 GLY A O 1
ATOM 2087 N N . GLU A 1 276 ? -8.214 18.704 0.858 1.00 90.75 276 GLU A N 1
ATOM 2088 C CA . GLU A 1 276 ? -8.821 18.213 2.104 1.00 90.75 276 GLU A CA 1
ATOM 2089 C C . GLU A 1 276 ? -8.244 16.871 2.577 1.00 90.75 276 GLU A C 1
ATOM 2091 O O . GLU A 1 276 ? -8.505 16.445 3.704 1.00 90.75 276 GLU A O 1
ATOM 2096 N N . ASN A 1 277 ? -7.445 16.204 1.747 1.00 93.12 277 ASN A N 1
ATOM 2097 C CA . ASN A 1 277 ? -6.930 14.873 2.037 1.00 93.12 277 ASN A CA 1
ATOM 2098 C C . ASN A 1 277 ? -5.544 14.948 2.677 1.00 93.12 277 ASN A C 1
ATOM 2100 O O . ASN A 1 277 ? -4.768 15.870 2.429 1.00 93.12 277 ASN A O 1
ATOM 2104 N N . THR A 1 278 ? -5.210 13.941 3.479 1.00 93.44 278 THR A N 1
ATOM 2105 C CA . THR A 1 278 ? -3.822 13.701 3.889 1.00 93.44 278 THR A CA 1
ATOM 2106 C C . THR A 1 278 ? -3.253 12.602 3.008 1.00 93.44 278 THR A C 1
ATOM 2108 O O . THR A 1 278 ? -3.773 11.493 3.010 1.00 93.44 278 THR A O 1
ATOM 2111 N N . VAL A 1 279 ? -2.207 12.900 2.249 1.00 93.50 279 VAL A N 1
ATOM 2112 C CA . VAL A 1 279 ? -1.544 11.950 1.356 1.00 93.50 279 VAL A CA 1
ATOM 2113 C C . VAL A 1 279 ? -0.322 11.372 2.051 1.00 93.50 279 VAL A C 1
ATOM 2115 O O . VAL A 1 279 ? 0.482 12.107 2.624 1.00 93.50 279 VAL A O 1
ATOM 2118 N N . LEU A 1 280 ? -0.220 10.047 2.011 1.00 91.38 280 LEU A N 1
ATOM 2119 C CA . LEU A 1 280 ? 0.863 9.250 2.567 1.00 91.38 280 LEU A CA 1
ATOM 2120 C C . LEU A 1 280 ? 1.561 8.526 1.414 1.00 91.38 280 LEU A C 1
ATOM 2122 O O . LEU A 1 280 ? 0.897 7.778 0.701 1.00 91.38 280 LEU A O 1
ATOM 2126 N N . ARG A 1 281 ? 2.868 8.743 1.239 1.00 91.75 281 ARG A N 1
ATOM 2127 C CA . ARG A 1 281 ? 3.690 8.064 0.222 1.00 91.75 281 ARG A CA 1
ATOM 2128 C C . ARG A 1 281 ? 4.945 7.488 0.856 1.00 91.75 281 ARG A C 1
ATOM 2130 O O . ARG A 1 281 ? 5.661 8.220 1.533 1.00 91.75 281 ARG A O 1
ATOM 2137 N N . ALA A 1 282 ? 5.179 6.199 0.675 1.00 89.25 282 ALA A N 1
ATOM 2138 C CA . ALA A 1 282 ? 6.388 5.505 1.077 1.00 89.25 282 ALA A CA 1
ATOM 2139 C C . ALA A 1 282 ? 7.192 5.172 -0.180 1.00 89.25 282 ALA A C 1
ATOM 2141 O O . ALA A 1 282 ? 6.685 4.494 -1.068 1.00 89.25 282 ALA A O 1
ATOM 2142 N N . ASP A 1 283 ? 8.430 5.647 -0.232 1.00 87.38 283 ASP A N 1
ATOM 2143 C CA . ASP A 1 283 ? 9.302 5.593 -1.393 1.00 87.38 283 ASP A CA 1
ATOM 2144 C C . ASP A 1 283 ? 10.627 4.915 -1.032 1.00 87.38 283 ASP A C 1
ATOM 2146 O O . ASP A 1 283 ? 11.176 5.127 0.054 1.00 87.38 283 ASP A O 1
ATOM 2150 N N . ILE A 1 284 ? 11.188 4.172 -1.980 1.00 82.38 284 ILE A N 1
ATOM 2151 C CA . ILE A 1 284 ? 12.585 3.738 -1.972 1.00 82.38 284 ILE A CA 1
ATOM 2152 C C . ILE A 1 284 ? 13.342 4.554 -3.012 1.00 82.38 284 ILE A C 1
ATOM 2154 O O . ILE A 1 284 ? 12.903 4.695 -4.154 1.00 82.38 284 ILE A O 1
ATOM 2158 N N . GLN A 1 285 ? 14.475 5.123 -2.599 1.00 72.19 285 GLN A N 1
ATOM 2159 C CA . GLN A 1 285 ? 15.272 6.034 -3.425 1.00 72.19 285 GLN A CA 1
ATOM 2160 C C . GLN A 1 285 ? 16.652 5.459 -3.721 1.00 72.19 285 GLN A C 1
ATOM 2162 O O . GLN A 1 285 ? 17.154 4.634 -2.970 1.00 72.19 285 GLN A O 1
ATOM 2167 N N . ASN A 1 286 ? 17.270 5.922 -4.813 1.00 59.00 286 ASN A N 1
ATOM 2168 C CA . ASN A 1 286 ? 18.711 5.837 -5.103 1.00 59.00 286 ASN A CA 1
ATOM 2169 C C . ASN A 1 286 ? 19.381 4.450 -5.003 1.00 59.00 286 ASN A C 1
ATOM 2171 O O . ASN A 1 286 ? 20.608 4.371 -4.956 1.00 59.00 286 ASN A O 1
ATOM 2175 N N . SER A 1 287 ? 18.628 3.352 -4.923 1.00 51.47 287 SER A N 1
ATOM 2176 C CA . SER A 1 287 ? 19.181 2.015 -4.656 1.00 51.47 287 SER A CA 1
ATOM 2177 C C . SER A 1 287 ? 18.279 0.868 -5.110 1.00 51.47 287 SER A C 1
ATOM 2179 O O . SER A 1 287 ? 18.449 -0.257 -4.641 1.00 51.47 287 SER A O 1
ATOM 2181 N N . VAL A 1 288 ? 17.343 1.107 -6.036 1.00 50.81 288 VAL A N 1
ATOM 2182 C CA . VAL A 1 288 ? 16.651 -0.006 -6.702 1.00 50.81 288 VAL A CA 1
ATOM 2183 C C . VAL A 1 288 ? 17.560 -0.538 -7.803 1.00 50.81 288 VAL A C 1
ATOM 2185 O O . VAL A 1 288 ? 17.413 -0.273 -8.990 1.00 50.81 288 VAL A O 1
ATOM 2188 N N . TYR A 1 289 ? 18.608 -1.223 -7.374 1.00 43.88 289 TYR A N 1
ATOM 2189 C CA . TYR A 1 289 ? 19.520 -1.893 -8.275 1.00 43.88 289 TYR A CA 1
ATOM 2190 C C . TYR A 1 289 ? 18.779 -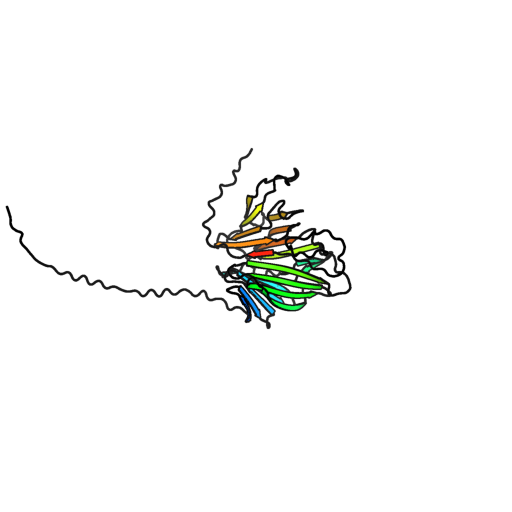3.087 -8.877 1.00 43.88 289 TYR A C 1
ATOM 2192 O O . TYR A 1 289 ? 18.427 -4.020 -8.161 1.00 43.88 289 TYR A O 1
ATOM 2200 N N . ALA A 1 290 ? 18.581 -3.071 -10.195 1.00 36.84 290 ALA A N 1
ATOM 2201 C CA . ALA A 1 290 ? 17.940 -4.148 -10.956 1.00 36.84 290 ALA A CA 1
ATOM 2202 C C . ALA A 1 290 ? 18.683 -5.503 -10.890 1.00 36.84 290 ALA A C 1
ATOM 2204 O O . ALA A 1 290 ? 18.241 -6.458 -11.510 1.00 36.84 290 ALA A O 1
ATOM 2205 N N . ASN A 1 291 ? 19.794 -5.583 -10.147 1.00 31.09 291 ASN A N 1
ATOM 2206 C CA . ASN A 1 291 ? 20.692 -6.734 -10.101 1.00 31.09 291 ASN A CA 1
ATOM 2207 C C . ASN A 1 291 ? 20.673 -7.491 -8.762 1.00 31.09 291 ASN A C 1
ATOM 2209 O O . ASN A 1 291 ? 21.535 -8.344 -8.554 1.00 31.09 291 ASN A O 1
ATOM 2213 N N . PHE A 1 292 ? 19.756 -7.181 -7.840 1.00 32.03 292 PHE A N 1
ATOM 2214 C CA . PHE A 1 292 ? 19.679 -7.893 -6.564 1.00 32.03 292 PHE A CA 1
ATOM 2215 C C . PHE A 1 292 ? 18.276 -8.419 -6.304 1.00 32.03 292 PHE A C 1
ATOM 2217 O O . PHE A 1 292 ? 17.346 -7.638 -6.102 1.00 32.03 292 PHE A O 1
ATOM 2224 N N . ASP A 1 293 ? 18.184 -9.742 -6.186 1.00 33.16 293 ASP A N 1
ATOM 2225 C CA . ASP A 1 293 ? 17.141 -10.366 -5.390 1.00 33.16 293 ASP A CA 1
ATOM 2226 C C . ASP A 1 293 ? 17.170 -9.734 -3.995 1.00 33.16 293 ASP A C 1
ATOM 2228 O O . ASP A 1 293 ? 18.211 -9.686 -3.330 1.00 33.16 293 ASP A O 1
ATOM 2232 N N . MET A 1 294 ? 16.021 -9.244 -3.541 1.00 31.89 294 MET A N 1
ATOM 2233 C CA . MET A 1 294 ? 15.840 -8.844 -2.152 1.00 31.89 294 MET A CA 1
ATOM 2234 C C . MET A 1 294 ? 14.734 -9.658 -1.502 1.00 31.89 294 MET A C 1
ATOM 2236 O O . MET A 1 294 ? 13.694 -9.157 -1.091 1.00 31.89 294 MET A O 1
ATOM 2240 N N . GLU A 1 295 ? 15.007 -10.946 -1.338 1.00 30.19 295 GLU A N 1
ATOM 2241 C CA . GLU A 1 295 ? 14.748 -11.546 -0.037 1.00 30.19 295 GLU A CA 1
ATOM 2242 C C . GLU A 1 295 ? 15.953 -11.240 0.853 1.00 30.19 295 GLU A C 1
ATOM 2244 O O . GLU A 1 295 ? 17.097 -11.340 0.417 1.00 30.19 295 GLU A O 1
ATOM 2249 N N . VAL A 1 296 ? 15.723 -10.891 2.117 1.00 24.28 296 VAL A N 1
ATOM 2250 C CA . VAL A 1 296 ? 16.774 -10.953 3.138 1.00 24.28 296 VAL A CA 1
ATOM 2251 C C . VAL A 1 296 ? 16.656 -12.311 3.840 1.00 24.28 296 VAL A C 1
ATOM 2253 O O . VAL A 1 296 ? 15.974 -12.398 4.864 1.00 24.28 296 VAL A O 1
ATOM 2256 N N . PRO A 1 297 ? 17.279 -13.398 3.343 1.00 25.09 297 PRO A N 1
ATOM 2257 C CA . PRO A 1 297 ? 17.550 -14.557 4.166 1.00 25.09 297 PRO A CA 1
ATOM 2258 C C . PRO A 1 297 ? 18.795 -14.295 5.017 1.00 25.09 297 PRO A C 1
ATOM 2260 O O . PRO A 1 297 ? 19.726 -13.583 4.644 1.00 25.09 297 PRO A O 1
ATOM 2263 N N . TYR A 1 298 ? 18.805 -14.914 6.188 1.00 27.72 298 TYR A N 1
ATOM 2264 C CA . TYR A 1 298 ? 19.643 -14.578 7.334 1.00 27.72 298 TYR A CA 1
ATOM 2265 C C . TYR A 1 298 ? 21.177 -14.616 7.111 1.00 27.72 298 TYR A C 1
ATOM 2267 O O . TYR A 1 298 ? 21.874 -14.145 7.996 1.00 27.72 298 TYR A O 1
ATOM 2275 N N . ASN A 1 299 ? 21.749 -15.136 6.004 1.00 27.30 299 ASN A N 1
ATOM 2276 C CA . ASN A 1 299 ? 23.187 -15.494 5.952 1.00 27.30 299 ASN A CA 1
ATOM 2277 C C . ASN A 1 299 ? 23.902 -15.484 4.558 1.00 27.30 299 ASN A C 1
ATOM 2279 O O . ASN A 1 299 ? 24.645 -16.426 4.282 1.00 27.30 299 ASN A O 1
ATOM 2283 N N . ALA A 1 300 ? 23.762 -14.486 3.668 1.00 27.16 300 ALA A N 1
ATOM 2284 C CA . ALA A 1 300 ? 24.517 -14.475 2.387 1.00 27.16 300 ALA A CA 1
ATOM 2285 C C . ALA A 1 300 ? 25.292 -13.171 2.097 1.00 27.16 300 ALA A C 1
ATOM 2287 O O . ALA A 1 300 ? 24.869 -12.079 2.466 1.00 27.16 300 ALA A O 1
ATOM 2288 N N . ASN A 1 301 ? 26.461 -13.313 1.454 1.00 32.38 301 ASN A N 1
ATOM 2289 C CA . ASN A 1 301 ? 27.395 -12.238 1.094 1.00 32.38 301 ASN A CA 1
ATOM 2290 C C . ASN A 1 301 ? 26.938 -11.517 -0.197 1.00 32.38 301 ASN A C 1
ATOM 2292 O O . ASN A 1 301 ? 26.949 -12.148 -1.252 1.00 32.38 301 ASN A O 1
ATOM 2296 N N . PRO A 1 302 ? 26.594 -10.216 -0.154 1.00 34.84 302 PRO A N 1
ATOM 2297 C CA . PRO A 1 302 ? 25.908 -9.511 -1.245 1.00 34.84 302 PRO A CA 1
ATOM 2298 C C . PRO A 1 302 ? 26.823 -8.952 -2.363 1.00 34.84 302 PRO A C 1
ATOM 2300 O O . PRO A 1 302 ? 26.417 -8.033 -3.067 1.00 34.84 302 PRO A O 1
ATOM 2303 N N . TYR A 1 303 ? 28.057 -9.449 -2.535 1.00 35.28 303 TYR A N 1
ATOM 2304 C CA . TYR A 1 303 ? 29.067 -8.826 -3.422 1.00 35.28 303 TYR A CA 1
ATOM 2305 C C . TYR A 1 303 ? 29.683 -9.741 -4.507 1.00 35.28 303 TYR A C 1
ATOM 2307 O O . TYR A 1 303 ? 30.807 -9.487 -4.939 1.00 35.28 303 TYR A O 1
ATOM 2315 N N . SER A 1 304 ? 29.025 -10.818 -4.950 1.00 35.72 304 SER A N 1
ATOM 2316 C CA . SER A 1 304 ? 29.556 -11.648 -6.052 1.00 35.72 304 SER A CA 1
ATOM 2317 C C . SER A 1 304 ? 29.114 -11.140 -7.431 1.00 35.72 304 SER A C 1
ATOM 2319 O O . SER A 1 304 ? 27.930 -10.920 -7.656 1.00 35.72 304 SER A O 1
ATOM 2321 N N . ASN A 1 305 ? 30.069 -11.000 -8.356 1.00 27.20 305 ASN A N 1
ATOM 2322 C CA . ASN A 1 305 ? 29.943 -10.274 -9.630 1.00 27.20 305 ASN A CA 1
ATOM 2323 C C . ASN A 1 305 ? 29.322 -11.048 -10.818 1.00 27.20 305 ASN A C 1
ATOM 2325 O O . ASN A 1 305 ? 29.357 -10.530 -11.929 1.00 27.20 305 ASN A O 1
ATOM 2329 N N . ASP A 1 306 ? 28.763 -12.246 -10.630 1.00 30.55 306 ASP A N 1
ATOM 2330 C CA . ASP A 1 306 ? 28.295 -13.096 -11.742 1.00 30.55 306 ASP A CA 1
ATOM 2331 C C . ASP A 1 306 ? 26.797 -13.400 -11.653 1.00 30.55 306 ASP A C 1
ATOM 2333 O O . ASP A 1 306 ? 26.418 -14.484 -11.226 1.00 30.55 306 ASP A O 1
ATOM 2337 N N . LEU A 1 307 ? 25.933 -12.477 -12.075 1.00 31.31 307 LEU A N 1
ATOM 2338 C CA . LEU A 1 307 ? 24.511 -12.744 -12.334 1.00 31.31 307 LEU A CA 1
ATOM 2339 C C . LEU A 1 307 ? 24.084 -11.777 -13.437 1.00 31.31 307 LEU A C 1
ATOM 2341 O O . LEU A 1 307 ? 24.365 -10.596 -13.273 1.00 31.31 307 LEU A O 1
ATOM 2345 N N . ALA A 1 308 ? 23.506 -12.245 -14.554 1.00 30.47 308 ALA A N 1
ATOM 2346 C CA . ALA A 1 308 ? 23.230 -11.412 -15.739 1.00 30.47 308 ALA A CA 1
ATOM 2347 C C . ALA A 1 308 ? 21.999 -11.801 -16.588 1.00 30.47 308 ALA A C 1
ATOM 2349 O O . ALA A 1 308 ? 21.883 -11.256 -17.677 1.00 30.47 308 ALA A O 1
ATOM 2350 N N . ASN A 1 309 ? 21.091 -12.701 -16.179 1.00 26.84 309 ASN A N 1
ATOM 2351 C CA . ASN A 1 309 ? 20.007 -13.125 -17.094 1.00 26.84 309 ASN A CA 1
ATOM 2352 C C . ASN A 1 309 ? 18.592 -13.295 -16.516 1.00 26.84 309 ASN A C 1
ATOM 2354 O O . ASN A 1 309 ? 17.682 -13.444 -17.317 1.00 26.84 309 ASN A O 1
ATOM 2358 N N . ASP A 1 310 ? 18.358 -13.180 -15.207 1.00 25.80 310 ASP A N 1
ATOM 2359 C CA . ASP A 1 310 ? 17.020 -13.303 -14.605 1.00 25.80 310 ASP A CA 1
ATOM 2360 C C . ASP A 1 310 ? 16.988 -12.412 -13.346 1.00 25.80 310 ASP A C 1
ATOM 2362 O O . ASP A 1 310 ? 17.867 -12.581 -12.501 1.00 25.80 310 ASP A O 1
ATOM 2366 N N . TYR A 1 311 ? 16.064 -11.447 -13.200 1.00 29.03 311 TYR A N 1
ATOM 2367 C CA . TYR A 1 311 ? 16.065 -10.553 -12.023 1.00 29.03 311 TYR A CA 1
ATOM 2368 C C . TYR A 1 311 ? 14.684 -10.189 -11.481 1.00 29.03 311 TYR A C 1
ATOM 2370 O O . TYR A 1 311 ? 13.760 -9.905 -12.242 1.00 29.03 311 TYR A O 1
ATOM 2378 N N . TRP A 1 312 ? 14.628 -10.106 -10.146 1.00 24.95 312 TRP A N 1
ATOM 2379 C CA . TRP A 1 312 ? 13.487 -9.735 -9.312 1.00 24.95 312 TRP A CA 1
ATOM 2380 C C . TRP A 1 312 ? 13.855 -8.526 -8.440 1.00 24.95 312 TRP A C 1
ATOM 2382 O O . TRP A 1 312 ? 14.923 -8.498 -7.834 1.00 24.95 312 TRP A O 1
ATOM 2392 N N . CYS A 1 313 ? 12.971 -7.537 -8.303 1.00 25.88 313 CYS A N 1
ATOM 2393 C CA . CYS A 1 313 ? 13.074 -6.513 -7.259 1.00 25.88 313 CYS A CA 1
ATOM 2394 C C . CYS A 1 313 ? 11.853 -6.627 -6.340 1.00 25.88 313 CYS A C 1
ATOM 2396 O O . CYS A 1 313 ? 10.735 -6.512 -6.816 1.00 25.88 313 CYS A O 1
ATOM 2398 N N . SER A 1 314 ? 12.051 -6.867 -5.037 1.00 28.22 314 SER A N 1
ATOM 2399 C CA . SER A 1 314 ? 10.965 -6.939 -4.046 1.00 28.22 314 SER A CA 1
ATOM 2400 C C . SER A 1 314 ? 11.149 -5.859 -2.985 1.00 28.22 314 SER A C 1
ATOM 2402 O O . SER A 1 314 ? 12.243 -5.652 -2.462 1.00 28.22 314 SER A O 1
ATOM 2404 N N . THR A 1 315 ? 10.073 -5.135 -2.681 1.00 38.88 315 THR A N 1
ATOM 2405 C CA . THR A 1 315 ? 10.044 -4.103 -1.640 1.00 38.88 315 THR A CA 1
ATOM 2406 C C . THR A 1 315 ? 8.873 -4.333 -0.707 1.00 38.88 315 THR A C 1
ATOM 2408 O O . THR A 1 315 ? 7.728 -4.122 -1.101 1.00 38.88 315 THR A O 1
ATOM 2411 N N . ARG A 1 316 ? 9.149 -4.688 0.549 1.00 37.97 316 ARG A N 1
ATOM 2412 C CA . ARG A 1 316 ? 8.107 -4.978 1.537 1.00 37.97 316 ARG A CA 1
ATOM 2413 C C . ARG A 1 316 ? 7.683 -3.734 2.306 1.00 37.97 316 ARG A C 1
ATOM 2415 O O . ARG A 1 316 ? 8.493 -2.990 2.861 1.00 37.97 316 ARG A O 1
ATOM 2422 N N . SER A 1 317 ? 6.381 -3.494 2.338 1.00 36.81 317 SER A N 1
ATOM 2423 C CA . SER A 1 317 ? 5.748 -2.476 3.170 1.00 36.81 317 SER A CA 1
ATOM 2424 C C . SER A 1 317 ? 4.628 -3.096 3.986 1.00 36.81 317 SER A C 1
ATOM 2426 O O . SER A 1 317 ? 3.816 -3.869 3.481 1.00 36.81 317 SER A O 1
ATOM 2428 N N . LEU A 1 318 ? 4.597 -2.742 5.265 1.00 38.06 318 LEU A N 1
ATOM 2429 C CA . LEU A 1 318 ? 3.637 -3.238 6.237 1.00 38.06 318 LEU A CA 1
ATOM 2430 C C . LEU A 1 318 ? 2.577 -2.166 6.477 1.00 38.06 318 LEU A C 1
ATOM 2432 O O . LEU A 1 318 ? 2.925 -1.036 6.815 1.00 38.06 318 LEU A O 1
ATOM 2436 N N . VAL A 1 319 ? 1.293 -2.507 6.357 1.00 38.94 319 VAL A N 1
ATOM 2437 C CA . VAL A 1 319 ? 0.182 -1.620 6.731 1.00 38.94 319 VAL A CA 1
ATOM 2438 C C . VAL A 1 319 ? -0.740 -2.350 7.700 1.00 38.94 319 VAL A C 1
ATOM 2440 O O . VAL A 1 319 ? -1.356 -3.360 7.365 1.00 38.94 319 VAL A O 1
ATOM 2443 N N . GLN A 1 320 ? -0.865 -1.824 8.916 1.00 38.22 320 GLN A N 1
ATOM 2444 C CA . GLN A 1 320 ? -1.730 -2.352 9.966 1.00 38.22 320 GLN A CA 1
ATOM 2445 C C . GLN A 1 320 ? -2.792 -1.323 10.362 1.00 38.22 320 GLN A C 1
ATOM 2447 O O . GLN A 1 320 ? -2.498 -0.157 10.634 1.00 38.22 320 GLN A O 1
ATOM 2452 N N . THR A 1 321 ? -4.049 -1.761 10.464 1.00 35.09 321 THR A N 1
ATOM 2453 C CA . THR A 1 321 ? -5.140 -0.936 11.005 1.00 35.09 321 THR A CA 1
ATOM 2454 C C . THR A 1 321 ? -5.684 -1.560 12.282 1.00 35.09 321 THR A C 1
ATOM 2456 O O . THR A 1 321 ? -6.605 -2.368 12.239 1.00 35.09 321 THR A O 1
ATOM 2459 N N . ALA A 1 322 ? -5.112 -1.185 13.423 1.00 38.94 322 ALA A N 1
ATOM 2460 C CA . ALA A 1 322 ? -5.750 -1.267 14.737 1.00 38.94 322 ALA A CA 1
ATOM 2461 C C . ALA A 1 322 ? -4.845 -0.591 15.777 1.00 38.94 322 ALA A C 1
ATOM 2463 O O . ALA A 1 322 ? -3.791 -1.113 16.122 1.00 38.94 322 ALA A O 1
ATOM 2464 N N . LEU A 1 323 ? -5.283 0.553 16.293 1.00 37.12 323 LEU A N 1
ATOM 2465 C CA . LEU A 1 323 ? -4.900 1.046 17.614 1.00 37.12 323 LEU A CA 1
ATOM 2466 C C . LEU A 1 323 ? -6.223 1.275 18.337 1.00 37.12 323 LEU A C 1
ATOM 2468 O O . LEU A 1 323 ? -6.860 2.306 18.138 1.00 37.12 323 LEU A O 1
ATOM 2472 N N . LEU A 1 324 ? -6.685 0.274 19.081 1.00 33.84 324 LEU A N 1
ATOM 2473 C CA . LEU A 1 324 ? -7.790 0.445 20.016 1.00 33.84 324 LEU A CA 1
ATOM 2474 C C . LEU A 1 324 ? -7.358 -0.049 21.395 1.00 33.84 324 LEU A C 1
ATOM 2476 O O . LEU A 1 324 ? -6.743 -1.104 21.523 1.00 33.84 324 LEU A O 1
ATOM 2480 N N . ASP A 1 325 ? -7.679 0.801 22.369 1.00 32.75 325 ASP A N 1
ATOM 2481 C CA . ASP A 1 325 ? -7.506 0.692 23.816 1.00 32.75 325 ASP A CA 1
ATOM 2482 C C . ASP A 1 325 ? -6.070 0.596 24.346 1.00 32.75 325 ASP A C 1
ATOM 2484 O O . ASP A 1 325 ? -5.738 -0.261 25.159 1.00 32.75 325 ASP A O 1
ATOM 2488 N N . TYR A 1 326 ? -5.234 1.578 23.991 1.00 34.03 326 TYR A N 1
ATOM 2489 C CA . TYR A 1 326 ? -4.282 2.086 24.981 1.00 34.03 326 TYR A CA 1
ATOM 2490 C C . TYR A 1 326 ? -4.936 3.259 25.722 1.00 34.03 326 TYR A C 1
ATOM 2492 O O . TYR A 1 326 ? -5.542 4.115 25.065 1.00 34.03 326 TYR A O 1
ATOM 2500 N N . PRO A 1 327 ? -4.828 3.346 27.065 1.00 34.38 327 PRO A N 1
ATOM 2501 C CA . PRO A 1 327 ? -5.103 4.606 27.746 1.00 34.38 327 PRO A CA 1
ATOM 2502 C C . PRO A 1 327 ? -4.287 5.710 27.055 1.00 34.38 327 PRO A C 1
ATOM 2504 O O . PRO A 1 327 ? -3.205 5.407 26.536 1.00 34.38 327 PRO A O 1
ATOM 2507 N N . PRO A 1 328 ? -4.782 6.964 27.000 1.00 39.34 328 PRO A N 1
ATOM 2508 C CA . PRO A 1 328 ? -3.991 8.063 26.462 1.00 39.34 328 PRO A CA 1
ATOM 2509 C C . PRO A 1 328 ? -2.599 7.972 27.080 1.00 39.34 328 PRO A C 1
ATOM 2511 O O . PRO A 1 328 ? -2.487 7.889 28.307 1.00 39.34 328 PRO A O 1
ATOM 2514 N N . LEU A 1 329 ? -1.564 7.890 26.232 1.00 39.53 329 LEU A N 1
ATOM 2515 C CA . LEU A 1 329 ? -0.186 7.927 26.708 1.00 39.53 329 LEU A CA 1
ATOM 2516 C C . LEU A 1 329 ? -0.115 9.100 27.689 1.00 39.53 329 LEU A C 1
ATOM 2518 O O . LEU A 1 329 ? -0.598 10.182 27.325 1.00 39.53 329 LEU A O 1
ATOM 2522 N N . PRO A 1 330 ? 0.374 8.891 28.927 1.00 36.41 330 PRO A N 1
ATOM 2523 C CA . PRO A 1 330 ? 0.477 9.975 29.890 1.00 36.41 330 PRO A CA 1
ATOM 2524 C C . PRO A 1 330 ? 1.151 11.129 29.171 1.00 36.41 330 PRO A C 1
ATOM 2526 O O . PRO A 1 330 ? 2.159 10.897 28.500 1.00 36.41 330 PRO A O 1
ATOM 2529 N N . CYS A 1 331 ? 0.518 12.307 29.215 1.00 35.72 331 CYS A N 1
ATOM 2530 C CA . CYS A 1 331 ? 0.969 13.498 28.514 1.00 35.72 331 CYS A CA 1
ATOM 2531 C C . CYS A 1 331 ? 2.482 13.581 28.681 1.00 35.72 331 CYS A C 1
ATOM 2533 O O . CYS A 1 331 ? 2.960 13.823 29.791 1.00 35.72 331 CYS A O 1
ATOM 2535 N N . LEU A 1 332 ? 3.230 13.295 27.610 1.00 38.12 332 LEU A N 1
ATOM 2536 C CA . LEU A 1 332 ? 4.658 13.540 27.640 1.00 38.12 332 LEU A CA 1
ATOM 2537 C C . LEU A 1 332 ? 4.783 15.028 27.971 1.00 38.12 332 LEU A C 1
ATOM 2539 O O . LEU A 1 332 ? 4.040 15.822 27.375 1.00 38.12 332 LEU A O 1
ATOM 2543 N N . PRO A 1 333 ? 5.612 15.403 28.960 1.00 36.84 333 PRO A N 1
ATOM 2544 C CA . PRO A 1 333 ? 5.807 16.805 29.276 1.00 36.84 333 PRO A CA 1
ATOM 2545 C C . PRO A 1 333 ? 6.106 17.533 27.969 1.00 36.84 333 PRO A C 1
ATOM 2547 O O . PRO A 1 333 ? 6.833 17.009 27.115 1.00 36.84 333 PRO A O 1
ATOM 2550 N N . ALA A 1 334 ? 5.453 18.684 27.776 1.00 35.19 334 ALA A N 1
ATOM 2551 C CA . ALA A 1 334 ? 5.726 19.533 26.628 1.00 35.19 334 ALA A CA 1
ATOM 2552 C C . ALA A 1 334 ? 7.250 19.671 26.505 1.00 35.19 334 ALA A C 1
ATOM 2554 O O . ALA A 1 334 ? 7.908 19.789 27.540 1.00 35.19 334 ALA A O 1
ATOM 2555 N N . PRO A 1 335 ? 7.828 19.581 25.295 1.00 37.88 335 PRO A N 1
ATOM 2556 C CA . PRO A 1 335 ? 9.257 19.787 25.144 1.00 37.88 335 PRO A CA 1
ATOM 2557 C C . PRO A 1 335 ? 9.569 21.148 25.752 1.00 37.88 335 PRO A C 1
ATOM 2559 O O . PRO A 1 335 ? 9.023 22.148 25.284 1.00 37.88 335 PRO A O 1
ATOM 2562 N N . ASP A 1 336 ? 10.360 21.151 26.827 1.00 37.88 336 ASP A N 1
ATOM 2563 C CA . ASP A 1 336 ? 10.765 22.368 27.512 1.00 37.88 336 ASP A CA 1
ATOM 2564 C C . ASP A 1 336 ? 11.331 23.310 26.456 1.00 37.88 336 ASP A C 1
ATOM 2566 O O . ASP A 1 336 ? 12.386 23.078 25.859 1.00 37.88 336 ASP A O 1
ATOM 2570 N N . SER A 1 337 ? 10.569 24.359 26.169 1.00 39.31 337 SER A N 1
ATOM 2571 C CA . SER A 1 337 ? 10.984 25.466 25.335 1.00 39.31 337 SER A CA 1
ATOM 2572 C C . SER A 1 337 ? 11.952 26.314 26.147 1.00 39.31 337 SER A C 1
ATOM 2574 O O . SER A 1 337 ? 11.609 27.432 26.492 1.00 39.31 337 SER A O 1
ATOM 2576 N N . GLU A 1 338 ? 13.105 25.768 26.536 1.00 36.31 338 GLU A N 1
ATOM 2577 C CA . GLU A 1 338 ? 14.182 26.521 27.177 1.00 36.31 338 GLU A CA 1
ATOM 2578 C C . GLU A 1 338 ? 15.465 25.680 27.280 1.00 36.31 338 GLU A C 1
ATOM 2580 O O . GLU A 1 338 ? 15.748 25.024 28.277 1.00 36.31 338 GLU A O 1
ATOM 2585 N N . ILE A 1 339 ? 16.297 25.754 26.241 1.00 37.03 339 ILE A N 1
ATOM 2586 C CA . ILE A 1 339 ? 17.747 25.829 26.436 1.00 37.03 339 ILE A CA 1
ATOM 2587 C C . ILE A 1 339 ? 18.190 27.072 25.665 1.00 37.03 339 ILE A C 1
ATOM 2589 O O . ILE A 1 339 ? 18.022 27.138 24.446 1.00 37.03 339 ILE A O 1
ATOM 2593 N N . ARG A 1 340 ? 18.639 28.081 26.418 1.00 38.62 340 ARG A N 1
ATOM 2594 C CA . ARG A 1 340 ? 19.271 29.303 25.904 1.00 38.62 340 ARG A CA 1
ATOM 2595 C C . ARG A 1 340 ? 20.575 29.005 25.183 1.00 38.62 340 ARG A C 1
ATOM 2597 O O . ARG A 1 340 ? 21.284 28.082 25.642 1.00 38.62 340 ARG A O 1
#

Radius of gyration: 27.87 Å; chains: 1; bounding box: 78×52×117 Å

Sequence (340 aa):
MRIPQPFCPARSLCVLFVLLVALGVSGSAASAQTPVPGRIVAQSGDAYIAHDAATKTWEIGSNGIRRRMDYRASEGFRLTRLTNKLTGREWLAPGSGTASELRMTLGDQEITGSAKDFVYKDYHAIPRANKSLELIVTLAQGQMDAHLHYVVFPGVSVIEQWAEIENTGATPLPALTGWESFSVALRPAPDLLTLYWVQGLNPGIARASSKDPVPTLRLRSAKIDAGNAQQVGSTGRSSAQTMGWFALTAPGIRGGMFGGIEWSGDWQLRVAREGENTVLRADIQNSVYANFDMEVPYNANPYSNDLANDYWCSTRSLVQTALLDYPPLPCLPAPDSEIR

Secondary structure (DSSP, 8-state):
---------------------------------PPPSSEEEEEETTEEEEEETTTTEEEEE-SSEEEEEEEETTTEEEEEEEEETTTTEE-BPTT-TT-BS-EEEETTEEEETTSTT-EEEEEEEEE-TTS-EEEEEEEEETTEEEEEEEEE-TTS-EEEEEEEEEE-SSSPPPPEEEEEEEEEEEPP-SSPPEEEEEE---TTT--TT-SS---S-EEEEEE--SS--EEEEESSSTTSSEEEEEEEEEGGGTEEEEEEEE-SS-EEEEEEEETTEEEEEEEEES---TT------TT--S------S------EEEEE-----PPPPP-PPP------